Protein AF-A0A7C0YKL8-F1 (afdb_monomer)

pLDDT: mean 97.37, std 3.53, range [59.0, 98.94]

Nearest PDB structures (foldseek):
  2xsj-assembly1_D  TM=9.929E-01  e=3.620E-39  Desulfomicrobium norvegicum
  2v4j-assembly1_D  TM=9.945E-01  e=5.237E-39  Nitratidesulfovibrio vulgaris str. Hildenborough
  3or1-assembly1_D  TM=9.919E-01  e=3.754E-38  Megalodesulfovibrio gigas
  3mm5-assembly1_D  TM=9.736E-01  e=8.538E-34  Archaeoglobus fulgidus
  2xsj-assembly1_E  TM=8.399E-01  e=5.125E-09  Desulfomicrobium norvegicum

Solvent-accessible surface area (backbone atoms only — not comparable to full-atom values): 15819 Å² total; per-residue (Å²): 130,81,91,74,79,95,60,92,76,82,87,67,55,32,91,82,63,57,79,67,53,71,61,66,76,59,57,70,51,72,70,54,58,74,68,58,76,70,89,48,89,32,74,77,52,58,57,52,48,59,74,92,63,90,30,69,52,52,52,46,51,51,49,36,52,50,46,71,61,52,60,76,92,60,38,73,49,59,68,52,23,46,36,30,47,49,34,50,50,28,52,24,64,75,71,73,47,81,62,58,45,89,57,51,94,54,63,43,91,95,37,66,28,18,41,47,30,32,28,40,68,54,31,90,84,26,58,48,30,32,42,38,25,30,40,28,33,51,54,54,61,52,69,67,79,56,69,34,54,53,51,36,54,47,42,52,32,39,30,48,30,52,64,45,71,39,96,53,40,95,65,47,26,38,28,46,48,23,28,48,80,85,37,44,52,60,52,50,47,45,32,43,78,72,63,75,39,56,66,20,37,41,66,27,11,36,33,48,49,30,27,23,65,15,61,83,79,36,95,67,34,59,42,62,17,40,58,55,37,49,50,56,45,64,74,41,43,61,44,22,32,39,57,77,45,98,47,65,39,32,44,18,27,13,17,27,85,83,35,81,57,36,14,84,82,74,24,80,45,54,46,66,27,67,86,90,75,80,85,88,78,72,90,85,113

Secondary structure (DSSP, 8-state):
-----SSPPPPP-HHHH--S-HHHHT---HHHHHT---SS--HHHHGGG-SSS--HHHHHHHHHHHHHHS-GGG-SS-TTHHHHHHHHHHHHHHHSS--B-S------TT-S-SEE--BBS-TTT-GGGSB--EEEEPPPGGG---HHHHHHHHHHHHHHS-S-EES--TTS-EEEE---HHHHHHHHHIIIIIT---B---SSSEEEEEE-SGGGT-TT-SS-HHHHHHHHHHHTHHHHHS--SSS-EEEEEESSTT-TT-HHHH-SEEEE---SSPPP--S--

Radius of gyration: 21.19 Å; Cα contacts (8 Å, |Δi|>4): 518; chains: 1; bounding box: 54×46×72 Å

Sequence (285 aa):
MAFEPREPQKELKYDELRIYTDEELSNYTEEELKNFKIKHDIPDVEELEKGPWPSFVADAKREALHRRKLSDDRMMIERDVVEDLLGQLQLSFDDGETHWKHGGIVGVFGYGGGVIGRYSDVPEKYPSIAHFHTLRVNQPASKFYNSDYLRTICDLWEYRGSGLMNMHGSTGDIIFLGTFTEQLEPIFYELTHVLQQDLGGSGSNLRTPSCCVGRARCEWACFDTQDMCYELTHYYQDELHRPAFPYKFKFKFDGCPNCCVASIARADMSFIGTWRDEIRIDQEA

Mean predicted aligned error: 3.09 Å

Foldseek 3Di:
DDDDDPDDADDFALVVQFPDDPCLVVVDDPVCLVVDDFPADQPVLVCQPDDDDPGPSSVLSVLLVSLVRDDPQQAPADSNLSSLVSNQVSVCVVVVDHQKDPWDQAAEPPFRFQKTWIAGNPCVSRVRVRTKMKGWWAAQAQRDDDPSLVNSVLSLLRHFASSDWDPVPLQHTTISIGGDRVSRHVSQCCQVVPRVIHGFADWQFETQEYEHCAPVPDPQQQDRQNNVSSVVCVVRVCRRGYRPHPHYFYEYEYRAPVCPSVQVPPGPDYHHHDDDDDDDDDPVD

Structure (mmCIF, N/CA/C/O backbone):
data_AF-A0A7C0YKL8-F1
#
_entry.id   AF-A0A7C0YKL8-F1
#
loop_
_atom_site.group_PDB
_atom_site.id
_atom_site.type_symbol
_atom_site.label_atom_id
_atom_site.label_alt_id
_atom_site.label_comp_id
_atom_site.label_asym_id
_atom_site.label_entity_id
_atom_site.label_seq_id
_atom_site.pdbx_PDB_ins_code
_atom_site.Cartn_x
_atom_site.Cartn_y
_atom_site.Cartn_z
_atom_site.occupancy
_atom_site.B_iso_or_equiv
_atom_site.auth_seq_id
_atom_site.auth_comp_id
_atom_site.auth_asym_id
_atom_site.auth_atom_id
_atom_site.pdbx_PDB_model_num
ATOM 1 N N . MET A 1 1 ? 4.881 -14.444 -25.377 1.00 59.00 1 MET A N 1
ATOM 2 C CA . MET A 1 1 ? 4.829 -15.532 -24.381 1.00 59.00 1 MET A CA 1
ATOM 3 C C . MET A 1 1 ? 4.307 -14.925 -23.097 1.00 59.00 1 MET A C 1
ATOM 5 O O . MET A 1 1 ? 4.537 -13.736 -22.899 1.00 59.00 1 MET A O 1
ATOM 9 N N . ALA A 1 2 ? 3.538 -15.677 -22.312 1.00 73.69 2 ALA A N 1
ATOM 10 C CA . ALA A 1 2 ? 3.170 -15.232 -20.973 1.00 73.69 2 ALA A CA 1
ATOM 11 C C . ALA A 1 2 ? 4.435 -15.182 -20.100 1.00 73.69 2 ALA A C 1
ATOM 13 O O . ALA A 1 2 ? 5.384 -15.915 -20.372 1.00 73.69 2 ALA A O 1
ATOM 14 N N . PHE A 1 3 ? 4.460 -14.298 -19.104 1.00 82.69 3 PHE A N 1
ATOM 15 C CA . PHE A 1 3 ? 5.526 -14.283 -18.106 1.00 82.69 3 PHE A CA 1
ATOM 16 C C . PHE A 1 3 ? 5.503 -15.602 -17.318 1.00 82.69 3 PHE A C 1
ATOM 18 O O . PHE A 1 3 ? 4.437 -16.014 -16.856 1.00 82.69 3 PHE A O 1
ATOM 25 N N . GLU A 1 4 ? 6.664 -16.238 -17.163 1.00 83.44 4 GLU A N 1
ATOM 26 C CA . GLU A 1 4 ? 6.835 -17.464 -16.383 1.00 83.44 4 GLU A CA 1
ATOM 27 C C . GLU A 1 4 ? 7.869 -17.216 -15.272 1.00 83.44 4 GLU A C 1
ATOM 29 O O . GLU A 1 4 ? 9.007 -16.847 -15.573 1.00 83.44 4 GLU A O 1
ATOM 34 N N . PRO A 1 5 ? 7.502 -17.383 -13.990 1.00 85.12 5 PRO A N 1
ATOM 35 C CA . PRO A 1 5 ? 8.442 -17.239 -12.884 1.00 85.12 5 PRO A CA 1
ATOM 36 C C . PRO A 1 5 ? 9.508 -18.342 -12.921 1.00 85.12 5 PRO A C 1
ATOM 38 O O . PRO A 1 5 ? 9.238 -19.475 -13.323 1.00 85.12 5 PRO A O 1
ATOM 41 N N . ARG A 1 6 ? 10.731 -18.018 -12.483 1.00 85.56 6 ARG A N 1
ATOM 42 C CA . ARG A 1 6 ? 11.880 -18.945 -12.539 1.00 85.56 6 ARG A CA 1
ATOM 43 C C . ARG A 1 6 ? 11.972 -19.902 -11.359 1.00 85.56 6 ARG A C 1
ATOM 45 O O . ARG A 1 6 ? 12.733 -20.866 -11.415 1.00 85.56 6 ARG A O 1
ATOM 52 N N . GLU A 1 7 ? 11.205 -19.649 -10.310 1.00 87.00 7 GLU A N 1
ATOM 53 C CA . GLU A 1 7 ? 11.087 -20.540 -9.164 1.00 87.00 7 GLU A CA 1
ATOM 54 C C . GLU A 1 7 ? 9.697 -21.194 -9.119 1.00 87.00 7 GLU A C 1
ATOM 56 O O . GLU A 1 7 ? 8.712 -20.581 -9.555 1.00 87.00 7 GLU A O 1
ATOM 61 N N . PRO A 1 8 ? 9.588 -22.419 -8.572 1.00 90.50 8 PRO A N 1
ATOM 62 C CA . PRO A 1 8 ? 8.298 -23.044 -8.324 1.00 90.50 8 PRO A CA 1
ATOM 63 C C . PRO A 1 8 ? 7.395 -22.104 -7.527 1.00 90.50 8 PRO A C 1
ATOM 65 O O . PRO A 1 8 ? 7.800 -21.587 -6.490 1.00 90.50 8 PRO A O 1
ATOM 68 N N . GLN A 1 9 ? 6.181 -21.882 -8.019 1.00 90.44 9 GLN A N 1
ATOM 69 C CA . GLN A 1 9 ? 5.193 -21.066 -7.323 1.00 90.44 9 GLN A CA 1
ATOM 70 C C . GLN A 1 9 ? 4.292 -21.964 -6.489 1.00 90.44 9 GLN A C 1
ATOM 72 O O . GLN A 1 9 ? 3.738 -22.944 -6.996 1.00 90.44 9 GLN A O 1
ATOM 77 N N . LYS A 1 10 ? 4.122 -21.616 -5.217 1.00 90.69 10 LYS A N 1
ATOM 78 C CA . LYS A 1 10 ? 3.115 -22.225 -4.360 1.00 90.69 10 LYS A CA 1
ATOM 79 C C . LYS A 1 10 ? 1.725 -21.823 -4.849 1.00 90.69 10 LYS A C 1
ATOM 81 O O . LYS A 1 10 ? 1.406 -20.641 -4.954 1.00 90.69 10 LYS A O 1
ATOM 86 N N . GLU A 1 11 ? 0.884 -22.813 -5.129 1.00 93.19 11 GLU A N 1
ATOM 87 C CA . GLU A 1 11 ? -0.535 -22.567 -5.370 1.00 93.19 11 GLU A CA 1
ATOM 88 C C . GLU A 1 11 ? -1.199 -22.189 -4.040 1.00 93.19 11 GLU A C 1
ATOM 90 O O . GLU A 1 11 ? -1.128 -22.939 -3.064 1.00 93.19 11 GLU A O 1
ATOM 95 N N . LEU A 1 12 ? -1.817 -21.011 -3.996 1.00 95.50 12 LEU A N 1
ATOM 96 C CA . LEU A 1 12 ? -2.547 -20.528 -2.830 1.00 95.50 12 LEU A CA 1
ATOM 97 C C . LEU A 1 12 ? -4.036 -20.723 -3.075 1.00 95.50 12 LEU A C 1
ATOM 99 O O . LEU A 1 12 ? -4.579 -20.173 -4.031 1.00 95.50 12 LEU A O 1
ATOM 103 N N . LYS A 1 13 ? -4.685 -21.485 -2.199 1.00 97.25 13 LYS A N 1
ATOM 104 C CA . LYS A 1 13 ? -6.133 -21.684 -2.208 1.00 97.25 13 LYS A CA 1
ATOM 105 C C . LYS A 1 13 ? -6.713 -20.997 -0.991 1.00 97.25 13 LYS A C 1
ATOM 107 O O . LYS A 1 13 ? -6.435 -21.407 0.133 1.00 97.25 13 LYS A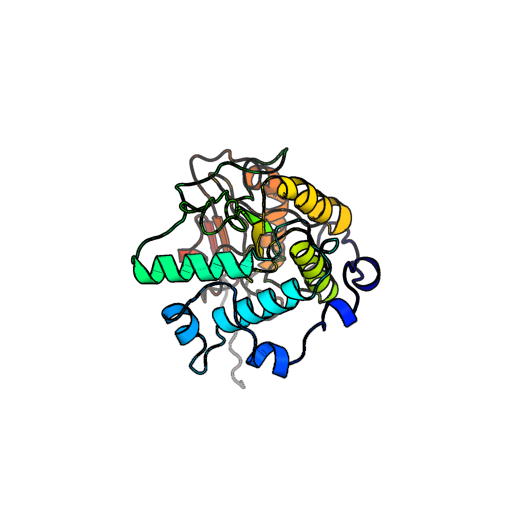 O 1
ATOM 112 N N . TYR A 1 14 ? -7.505 -19.954 -1.219 1.00 97.56 14 TYR A N 1
ATOM 113 C CA . TYR A 1 14 ? -8.041 -19.152 -0.125 1.00 97.56 14 TYR A CA 1
ATOM 114 C C . TYR A 1 14 ? -8.857 -19.992 0.863 1.00 97.56 14 TYR A C 1
ATOM 116 O O . TYR A 1 14 ? -8.677 -19.849 2.063 1.00 97.56 14 TYR A O 1
ATOM 124 N N . ASP A 1 15 ? -9.654 -20.947 0.386 1.00 96.81 15 ASP A N 1
ATOM 125 C CA . ASP A 1 15 ? -10.473 -21.807 1.253 1.00 96.81 15 ASP A CA 1
ATOM 126 C C . ASP A 1 15 ? -9.659 -22.636 2.263 1.00 96.81 15 ASP A C 1
ATOM 128 O O . ASP A 1 15 ? -10.177 -23.005 3.314 1.00 96.81 15 ASP A O 1
ATOM 132 N N . GLU A 1 16 ? -8.386 -22.914 1.965 1.00 96.56 16 GLU A N 1
ATOM 133 C CA . GLU A 1 16 ? -7.472 -23.650 2.847 1.00 96.56 16 GLU A CA 1
ATOM 134 C C . GLU A 1 16 ? -6.690 -22.720 3.793 1.00 96.56 16 GLU A C 1
ATOM 136 O O . GLU A 1 16 ? -6.152 -23.179 4.800 1.00 96.56 16 GLU A O 1
ATOM 141 N N . LEU A 1 17 ? -6.608 -21.427 3.462 1.00 96.81 17 LEU A N 1
ATOM 142 C CA . LEU A 1 17 ? -5.785 -20.422 4.150 1.00 96.81 17 LEU A CA 1
ATOM 143 C C . LEU A 1 17 ? -6.605 -19.371 4.910 1.00 96.81 17 LEU A C 1
ATOM 145 O O . LEU A 1 17 ? -6.038 -18.610 5.692 1.00 96.81 17 LEU A O 1
ATOM 149 N N . ARG A 1 18 ? -7.915 -19.303 4.661 1.00 97.69 18 ARG A N 1
ATOM 150 C CA . ARG A 1 18 ? -8.821 -18.305 5.230 1.00 97.69 18 ARG A CA 1
ATOM 151 C C . ARG A 1 18 ? -8.812 -18.335 6.756 1.00 97.69 18 ARG A C 1
ATOM 153 O O . ARG A 1 18 ? -8.830 -19.397 7.377 1.00 97.69 18 ARG A O 1
ATOM 160 N N . ILE A 1 19 ? -8.839 -17.149 7.351 1.00 97.94 19 ILE A N 1
ATOM 161 C CA . ILE A 1 19 ? -8.900 -16.941 8.804 1.00 97.94 19 ILE A CA 1
ATOM 162 C C . ILE A 1 19 ? -10.348 -16.689 9.239 1.00 97.94 19 ILE A C 1
ATOM 164 O O . ILE A 1 19 ? -10.770 -17.148 10.308 1.00 97.94 19 ILE A O 1
ATOM 168 N N . TYR A 1 20 ? -11.109 -15.996 8.391 1.00 98.25 20 TYR A N 1
ATOM 169 C CA . TYR A 1 20 ? -12.475 -15.558 8.662 1.00 98.25 20 TYR A CA 1
ATOM 170 C C . TYR A 1 20 ? -13.491 -16.387 7.883 1.00 98.25 20 TYR A C 1
ATOM 172 O O . TYR A 1 20 ? -13.245 -16.803 6.751 1.00 98.25 20 TYR A O 1
ATOM 180 N N . THR A 1 21 ? -14.650 -16.616 8.489 1.00 97.81 21 THR A N 1
ATOM 181 C CA . THR A 1 21 ? -15.855 -17.178 7.858 1.00 97.81 21 THR A CA 1
ATOM 182 C C . THR A 1 21 ? -16.564 -16.138 6.984 1.00 97.81 21 THR A C 1
ATOM 184 O O . THR A 1 21 ? -16.290 -14.943 7.084 1.00 97.81 21 THR A O 1
ATOM 187 N N . ASP A 1 22 ? -17.471 -16.568 6.102 1.00 96.75 22 ASP A N 1
ATOM 188 C CA . ASP A 1 22 ? -18.193 -15.638 5.222 1.00 96.75 22 ASP A CA 1
ATOM 189 C C . ASP A 1 22 ? -19.110 -14.719 6.044 1.00 96.75 22 ASP A C 1
ATOM 191 O O . ASP A 1 22 ? -19.260 -13.537 5.728 1.00 96.75 22 ASP A O 1
ATOM 195 N N . GLU A 1 23 ? -19.669 -15.250 7.136 1.00 97.44 23 GLU A N 1
ATOM 196 C CA . GLU A 1 23 ? -20.447 -14.498 8.115 1.00 97.44 23 GLU A CA 1
ATOM 197 C C . GLU A 1 23 ? -19.602 -13.446 8.841 1.00 97.44 23 GLU A C 1
ATOM 199 O O . GLU A 1 23 ? -20.077 -12.333 9.058 1.00 97.44 23 GLU A O 1
ATOM 204 N N . GLU A 1 24 ? -18.353 -13.766 9.197 1.00 97.88 24 GLU A N 1
ATOM 205 C CA . GLU A 1 24 ? -17.433 -12.801 9.808 1.00 97.88 24 GLU A CA 1
ATOM 206 C C . GLU A 1 24 ? -17.049 -11.697 8.822 1.00 97.88 24 GLU A C 1
ATOM 208 O O . GLU A 1 24 ? -17.075 -10.533 9.203 1.00 97.88 24 GLU A O 1
ATOM 213 N N . LEU A 1 25 ? -16.771 -12.028 7.558 1.00 95.69 25 LEU A N 1
ATOM 214 C CA . LEU A 1 25 ? -16.451 -11.040 6.517 1.00 95.69 25 LEU A CA 1
ATOM 215 C C . LEU A 1 25 ? -17.644 -10.135 6.167 1.00 95.69 25 LEU A C 1
ATOM 217 O O . LEU A 1 25 ? -17.462 -8.973 5.812 1.00 95.69 25 LEU A O 1
ATOM 221 N N . SER A 1 26 ? -18.868 -10.652 6.291 1.00 95.56 26 SER A N 1
ATOM 222 C CA . SER A 1 26 ? -20.121 -9.942 5.993 1.00 95.56 26 SER A CA 1
ATOM 223 C C . SER A 1 26 ? -20.906 -9.607 7.270 1.00 95.56 26 SER A C 1
ATOM 225 O O . SER A 1 26 ? -22.123 -9.784 7.333 1.00 95.56 26 SER A O 1
ATOM 227 N N . ASN A 1 27 ? -20.207 -9.146 8.311 1.00 97.56 27 ASN A N 1
ATOM 228 C CA . ASN A 1 27 ? -20.732 -9.033 9.680 1.00 97.56 27 ASN A CA 1
ATOM 229 C C . ASN A 1 27 ? -21.524 -7.746 10.006 1.00 97.56 27 ASN A C 1
ATOM 231 O O . ASN A 1 27 ? -21.883 -7.524 11.168 1.00 97.56 27 ASN A O 1
ATOM 235 N N . TYR A 1 28 ? -21.816 -6.901 9.016 1.00 97.38 28 TYR A N 1
ATOM 236 C CA . TYR A 1 28 ? -22.669 -5.720 9.171 1.00 97.38 28 TYR A CA 1
ATOM 237 C C . TYR A 1 28 ? -23.589 -5.524 7.964 1.00 97.38 28 TYR A C 1
ATOM 239 O O . TYR A 1 28 ? -23.334 -5.990 6.855 1.00 97.38 28 TYR A O 1
ATOM 247 N N . THR A 1 29 ? -24.675 -4.795 8.191 1.00 97.31 29 THR A N 1
ATOM 248 C CA . THR A 1 29 ? -25.627 -4.373 7.160 1.00 97.31 29 THR A CA 1
ATOM 249 C C . THR A 1 29 ? -25.367 -2.935 6.706 1.00 97.31 29 THR A C 1
ATOM 251 O O . THR A 1 29 ? -24.801 -2.126 7.440 1.00 97.31 29 THR A O 1
ATOM 254 N N . GLU A 1 30 ? -25.855 -2.570 5.518 1.00 95.88 30 GLU A N 1
ATOM 255 C CA . GLU A 1 30 ? -25.787 -1.186 5.018 1.00 95.88 30 GLU A CA 1
ATOM 256 C C . GLU A 1 30 ? -26.501 -0.180 5.938 1.00 95.88 30 GLU A C 1
ATOM 258 O O . GLU A 1 30 ? -26.069 0.963 6.072 1.00 95.88 30 GLU A O 1
ATOM 263 N N . GLU A 1 31 ? -27.579 -0.595 6.615 1.00 97.12 31 GLU A N 1
ATOM 264 C CA . GLU A 1 31 ? -28.282 0.268 7.572 1.00 97.12 31 GLU A CA 1
ATOM 265 C C . GLU A 1 31 ? -27.454 0.484 8.846 1.00 97.12 31 GLU A C 1
ATOM 267 O O . GLU A 1 31 ? -27.439 1.585 9.397 1.00 97.12 31 GLU A O 1
ATOM 272 N N . GLU A 1 32 ? -26.721 -0.533 9.307 1.00 97.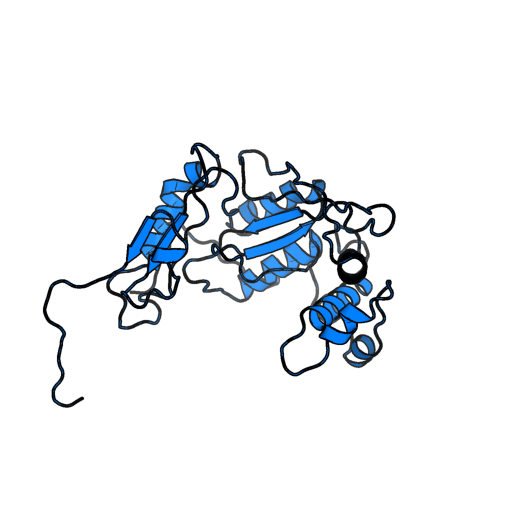62 32 GLU A N 1
ATOM 273 C CA . GLU A 1 32 ? -25.766 -0.364 10.404 1.00 97.62 32 GLU A CA 1
ATOM 274 C C . GLU A 1 32 ? -24.613 0.552 10.001 1.00 97.62 32 GLU A C 1
ATOM 276 O O . GLU A 1 32 ? -24.264 1.431 10.784 1.00 97.62 32 GLU A O 1
ATOM 281 N N . LEU A 1 33 ? -24.079 0.408 8.782 1.00 96.62 33 LEU A N 1
ATOM 282 C CA . LEU A 1 33 ? -23.024 1.276 8.254 1.00 96.62 33 LEU A CA 1
ATOM 283 C C . LEU A 1 33 ? -23.476 2.734 8.162 1.00 96.62 33 LEU A C 1
ATOM 285 O O . LEU A 1 33 ? -22.785 3.630 8.636 1.00 96.62 33 LEU A O 1
ATOM 289 N N . LYS A 1 34 ? -24.672 2.979 7.625 1.00 94.75 34 LYS A N 1
ATOM 290 C CA . LYS A 1 34 ? -25.240 4.325 7.503 1.00 94.75 34 LYS A CA 1
ATOM 291 C C . LYS A 1 34 ? -25.455 5.013 8.854 1.00 94.75 34 LYS A C 1
ATOM 293 O O . LYS A 1 34 ? -25.344 6.232 8.947 1.00 94.75 34 LYS A O 1
ATOM 298 N N . ASN A 1 35 ? -25.791 4.243 9.887 1.00 96.06 35 ASN A N 1
ATOM 299 C CA . ASN A 1 35 ? -26.009 4.756 11.240 1.00 96.06 35 ASN A CA 1
ATOM 300 C C . ASN A 1 35 ? -24.758 4.657 12.127 1.00 96.06 35 ASN A C 1
ATOM 302 O O . ASN A 1 35 ? -24.814 5.017 13.309 1.00 96.06 35 ASN A O 1
ATOM 306 N N . PHE A 1 36 ? -23.643 4.159 11.589 1.00 97.06 36 PHE A N 1
ATOM 307 C CA . PHE A 1 36 ? -22.424 3.943 12.345 1.00 97.06 36 PHE A CA 1
ATOM 308 C C . PHE A 1 36 ? -21.812 5.272 12.764 1.00 97.06 36 PHE A C 1
ATOM 310 O O . PHE A 1 36 ? -21.514 6.141 11.946 1.00 97.06 36 PHE A O 1
ATOM 317 N N . LYS A 1 37 ? -21.589 5.404 14.070 1.00 95.19 37 LYS A N 1
ATOM 318 C CA . LYS A 1 37 ? -20.829 6.507 14.644 1.00 95.19 37 LYS A CA 1
ATOM 319 C C . LYS A 1 37 ? -19.502 5.980 15.146 1.00 95.19 37 LYS A C 1
ATOM 321 O O . LYS A 1 37 ? -19.451 5.027 15.939 1.00 95.19 37 LYS A O 1
ATOM 326 N N . ILE A 1 38 ? -18.448 6.622 14.667 1.00 95.94 38 ILE A N 1
ATOM 327 C CA . ILE A 1 38 ? -17.097 6.364 15.128 1.00 95.94 38 ILE A CA 1
ATOM 328 C C . ILE A 1 38 ? -16.908 6.937 16.539 1.00 95.94 38 ILE A C 1
ATOM 330 O O . ILE A 1 38 ? -17.692 7.763 17.004 1.00 95.94 38 ILE A O 1
ATOM 334 N N . LYS A 1 39 ? -15.900 6.440 17.244 1.00 97.31 39 LYS A N 1
ATOM 335 C CA . LYS A 1 39 ? -15.588 6.735 18.645 1.00 97.31 39 LYS A CA 1
ATOM 336 C C . LYS A 1 39 ? -15.263 8.205 18.893 1.00 97.31 39 LYS A C 1
ATOM 338 O O . LYS A 1 39 ? -15.602 8.724 19.954 1.00 97.31 39 LYS A O 1
ATOM 343 N N . HIS A 1 40 ? -14.605 8.856 17.938 1.00 98.19 40 HIS A N 1
ATOM 344 C CA . HIS A 1 40 ? -14.152 10.242 18.048 1.00 98.19 40 HIS A CA 1
ATOM 345 C C . HIS A 1 40 ? -15.047 11.175 17.237 1.00 98.19 40 HIS A C 1
ATOM 347 O O . HIS A 1 40 ? -15.535 10.798 16.175 1.00 98.19 40 HIS A O 1
ATOM 353 N N . ASP A 1 41 ? -15.233 12.399 17.724 1.00 97.69 41 ASP A N 1
ATOM 354 C CA . ASP A 1 41 ? -15.848 13.460 16.927 1.00 97.69 41 ASP A CA 1
ATOM 355 C C . ASP A 1 41 ? -14.844 13.920 15.862 1.00 97.69 41 ASP A C 1
ATOM 357 O O . ASP A 1 41 ? -13.710 14.273 16.194 1.00 97.69 41 ASP A O 1
ATOM 361 N N . ILE A 1 42 ? -15.235 13.836 14.590 1.00 98.19 42 ILE A N 1
ATOM 362 C CA . ILE A 1 42 ? -14.353 14.051 13.435 1.00 98.19 42 ILE A CA 1
ATOM 363 C C . ILE A 1 42 ? -15.009 14.951 12.370 1.00 98.19 42 ILE A C 1
ATOM 365 O O . ILE A 1 42 ? -15.094 14.552 11.209 1.00 98.19 42 ILE A O 1
ATOM 369 N N . PRO A 1 43 ? -15.527 16.138 12.739 1.00 98.00 43 PRO A N 1
ATOM 370 C CA . PRO A 1 43 ? -16.430 16.914 11.890 1.00 98.00 43 PRO A CA 1
ATOM 371 C C . PRO A 1 43 ? -15.827 17.293 10.532 1.00 98.00 43 PRO A C 1
ATOM 373 O O . PRO A 1 43 ? -16.506 17.161 9.518 1.00 98.00 43 PRO A O 1
ATOM 376 N N . ASP A 1 44 ? -14.560 17.709 10.473 1.00 98.19 44 ASP A N 1
ATOM 377 C CA . ASP A 1 44 ? -13.935 18.114 9.206 1.00 98.19 44 ASP A CA 1
ATOM 378 C C . ASP A 1 44 ? -13.538 16.910 8.350 1.00 98.19 44 ASP A C 1
ATOM 380 O O . ASP A 1 44 ? -13.639 16.945 7.123 1.00 98.19 44 ASP A O 1
ATOM 384 N N . VAL A 1 45 ? -13.106 15.820 8.988 1.00 98.12 45 VAL A N 1
ATOM 385 C CA . VAL A 1 45 ? -12.785 14.572 8.286 1.00 98.12 45 VAL A CA 1
ATOM 386 C C . VAL A 1 45 ? -14.061 13.926 7.733 1.00 98.12 45 VAL A C 1
ATOM 388 O O . VAL A 1 45 ? -14.053 13.435 6.608 1.00 98.12 45 VAL A O 1
ATOM 391 N N . GLU A 1 46 ? -15.175 13.965 8.465 1.00 97.31 46 GLU A N 1
ATOM 392 C CA . GLU A 1 46 ? -16.478 13.435 8.036 1.00 97.31 46 GLU A CA 1
ATOM 393 C C . GLU A 1 46 ? -17.033 14.170 6.803 1.00 97.31 46 GLU A C 1
ATOM 395 O O . GLU A 1 46 ? -17.644 13.550 5.929 1.00 97.31 46 GLU A O 1
ATOM 400 N N . GLU A 1 47 ? -16.745 15.465 6.640 1.00 98.12 47 GLU A N 1
ATOM 401 C CA . GLU A 1 47 ? -17.109 16.206 5.425 1.00 98.12 47 GLU A CA 1
ATOM 402 C C . GLU A 1 47 ? -16.495 15.600 4.147 1.00 98.12 47 GLU A C 1
ATOM 404 O O . GLU A 1 47 ? -17.082 15.724 3.067 1.00 98.12 47 GLU A O 1
ATOM 409 N N . LEU A 1 48 ? -15.362 14.889 4.249 1.00 98.19 48 LEU A N 1
ATOM 410 C CA . LEU A 1 48 ? -14.690 14.231 3.118 1.00 98.19 48 L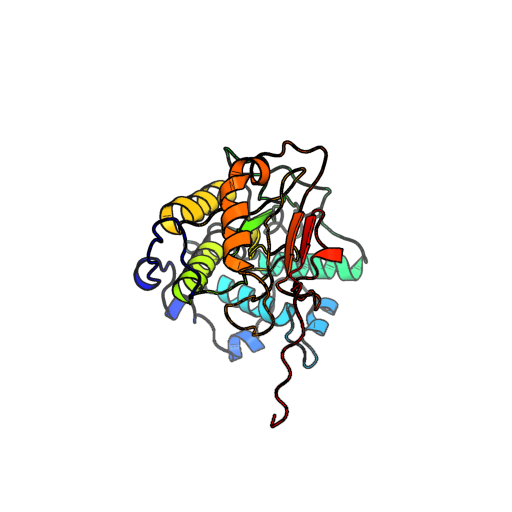EU A CA 1
ATOM 411 C C . LEU A 1 48 ? -15.412 12.972 2.619 1.00 98.19 48 LEU A C 1
ATOM 413 O O . LEU A 1 48 ? -14.980 12.366 1.637 1.00 98.19 48 LEU A O 1
ATOM 417 N N . GLU A 1 49 ? -16.499 12.547 3.263 1.00 97.44 49 GLU A N 1
ATOM 418 C CA . GLU A 1 49 ? -17.398 11.519 2.722 1.00 97.44 49 GLU A CA 1
ATOM 419 C C . GLU A 1 49 ? -18.287 12.048 1.597 1.00 97.44 49 GLU A C 1
ATOM 421 O O . GLU A 1 49 ? -18.836 11.276 0.810 1.00 97.44 49 GLU A O 1
ATOM 426 N N . LYS A 1 50 ? -18.435 13.371 1.505 1.00 97.25 50 LYS A N 1
ATOM 427 C CA . LYS A 1 50 ? -19.270 14.005 0.493 1.00 97.25 50 LYS A CA 1
ATOM 428 C C . LYS A 1 50 ? -18.580 14.018 -0.867 1.00 97.25 50 LYS A C 1
ATOM 430 O O . LYS A 1 50 ? -17.360 14.064 -1.002 1.00 97.25 50 LYS A O 1
ATOM 435 N N . GLY A 1 51 ? -19.409 14.105 -1.901 1.00 97.19 51 GLY A N 1
ATOM 436 C CA . GLY A 1 51 ? -18.962 14.205 -3.284 1.00 97.19 51 GLY A CA 1
ATOM 437 C C . GLY A 1 51 ? -18.887 12.851 -3.994 1.00 97.19 51 GLY A C 1
ATOM 438 O O . GLY A 1 51 ? -19.209 11.815 -3.420 1.00 97.19 51 GLY A O 1
ATOM 439 N N . PRO A 1 52 ? -18.541 12.860 -5.291 1.00 97.69 52 PRO A N 1
ATOM 440 C CA . PRO A 1 52 ? -18.631 11.668 -6.132 1.00 97.69 52 PRO A CA 1
ATOM 441 C C . PRO A 1 52 ? -17.377 10.782 -6.099 1.00 97.69 52 PRO A C 1
ATOM 443 O O . PRO A 1 52 ? -17.414 9.669 -6.619 1.00 97.69 52 PRO A O 1
ATOM 446 N N . T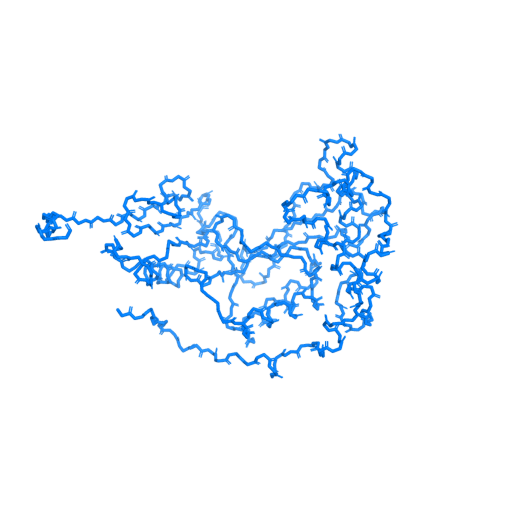RP A 1 53 ? -16.251 11.274 -5.570 1.00 98.31 53 TRP A N 1
ATOM 447 C CA . TRP A 1 53 ? -15.007 10.504 -5.520 1.00 98.31 53 TRP A CA 1
ATOM 448 C C . TRP A 1 53 ? -15.057 9.487 -4.369 1.00 98.31 53 TRP A C 1
ATOM 450 O O . TRP A 1 53 ? -15.514 9.859 -3.289 1.00 98.31 53 TRP A O 1
ATOM 460 N N . PRO A 1 54 ? -14.580 8.236 -4.548 1.00 98.19 54 PRO A N 1
ATOM 461 C CA . PRO A 1 54 ? -14.539 7.253 -3.469 1.00 98.19 54 PRO A CA 1
ATOM 462 C C . PRO A 1 54 ? -13.794 7.799 -2.249 1.00 98.19 54 PRO A C 1
ATOM 464 O O . PRO A 1 54 ? -12.596 8.091 -2.313 1.00 98.19 54 PRO A O 1
ATOM 467 N N . SER A 1 55 ? -14.518 7.971 -1.147 1.00 98.44 55 SER A N 1
ATOM 468 C CA . SER A 1 55 ? -13.970 8.563 0.067 1.00 98.44 55 SER A CA 1
ATOM 469 C C . SER A 1 55 ? -13.194 7.531 0.875 1.00 98.44 55 SER A C 1
ATOM 471 O O . SER A 1 55 ? -13.730 6.484 1.241 1.00 98.44 55 SER A O 1
ATOM 473 N N . PHE A 1 56 ? -11.946 7.858 1.215 1.00 98.56 56 PHE A N 1
ATOM 474 C CA 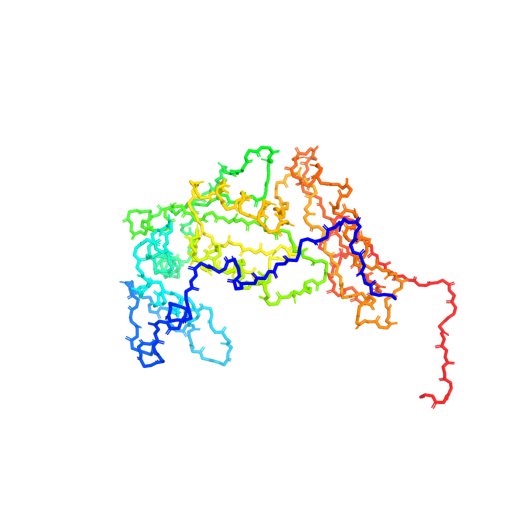. PHE A 1 56 ? -11.153 7.043 2.135 1.00 98.56 56 PHE A CA 1
ATOM 475 C C . PHE A 1 56 ? -11.733 7.055 3.559 1.00 98.56 56 PHE A C 1
ATOM 477 O O . PHE A 1 56 ? -11.513 6.112 4.309 1.00 98.56 56 PHE A O 1
ATOM 484 N N . VAL A 1 57 ? -12.481 8.102 3.930 1.00 98.44 57 VAL A N 1
ATOM 485 C CA . VAL A 1 57 ? -13.128 8.212 5.245 1.00 98.44 57 VAL A CA 1
ATOM 486 C C . VAL A 1 57 ? -14.304 7.249 5.333 1.00 98.44 57 VAL A C 1
ATOM 488 O O . VAL A 1 57 ? -14.414 6.520 6.316 1.00 98.44 57 VAL A O 1
ATOM 491 N N . ALA A 1 58 ? -15.129 7.177 4.283 1.00 98.06 58 ALA A N 1
ATOM 492 C CA . ALA A 1 58 ? -16.232 6.219 4.214 1.00 98.06 58 ALA A CA 1
ATOM 493 C C . ALA A 1 58 ? -15.724 4.766 4.266 1.00 98.06 58 ALA A C 1
ATOM 495 O O . ALA A 1 58 ? -16.297 3.930 4.964 1.00 98.06 58 ALA A O 1
ATOM 496 N N . ASP A 1 59 ? -14.622 4.470 3.568 1.00 98.50 59 ASP A N 1
ATOM 497 C CA . ASP A 1 59 ? -14.001 3.142 3.591 1.00 98.50 59 ASP A CA 1
ATOM 498 C C . ASP A 1 59 ? -13.390 2.808 4.964 1.00 98.50 59 ASP A C 1
ATOM 500 O O . ASP A 1 59 ? -13.624 1.732 5.505 1.00 98.50 59 ASP A O 1
ATOM 504 N N . ALA A 1 60 ? -12.710 3.764 5.606 1.00 98.56 60 ALA A N 1
ATOM 505 C CA . ALA A 1 60 ? -12.194 3.592 6.964 1.00 98.56 60 ALA A CA 1
ATOM 506 C C . ALA A 1 60 ? -13.314 3.405 8.006 1.00 98.56 60 ALA A C 1
ATOM 508 O O . ALA A 1 60 ? -13.175 2.607 8.928 1.00 98.56 60 ALA A O 1
ATOM 509 N N . LYS A 1 61 ? -14.454 4.094 7.869 1.00 98.44 61 LYS A N 1
ATOM 510 C CA . LYS A 1 61 ? -15.619 3.883 8.746 1.00 98.44 61 LYS A CA 1
ATOM 511 C C . LYS A 1 61 ? -16.246 2.505 8.560 1.00 98.44 61 LYS A C 1
ATOM 513 O O . LYS A 1 61 ? -16.662 1.897 9.546 1.00 98.44 61 LYS A O 1
ATOM 518 N N . ARG A 1 62 ? -16.291 2.004 7.323 1.00 98.31 62 ARG A N 1
ATOM 519 C CA . ARG A 1 62 ? -16.706 0.628 7.030 1.00 98.31 62 ARG A CA 1
ATOM 520 C C . ARG A 1 62 ? -15.799 -0.375 7.734 1.00 98.31 62 ARG A C 1
ATOM 522 O O . ARG A 1 62 ? -16.305 -1.262 8.415 1.00 98.31 62 ARG A O 1
ATOM 529 N N . GLU A 1 63 ? -14.490 -0.188 7.620 1.00 98.56 63 GLU A N 1
ATOM 530 C CA . GLU A 1 63 ? -13.497 -1.032 8.284 1.00 98.56 63 GLU A CA 1
ATOM 531 C C . GLU A 1 63 ? -13.632 -0.977 9.815 1.00 98.56 63 GLU A C 1
ATOM 533 O O . GLU A 1 63 ? -13.714 -1.999 10.489 1.00 98.56 63 GLU A O 1
ATOM 538 N N . ALA A 1 64 ? -13.790 0.218 10.386 1.00 98.50 64 ALA A N 1
ATOM 539 C CA . ALA A 1 64 ? -14.039 0.375 11.817 1.00 98.50 64 ALA A CA 1
ATOM 540 C C . ALA A 1 64 ? -15.307 -0.368 12.288 1.00 98.50 64 ALA A C 1
ATOM 542 O O . ALA A 1 64 ? -15.289 -1.017 13.336 1.00 98.50 64 ALA A O 1
ATOM 543 N N . LEU A 1 65 ? -16.406 -0.313 11.524 1.00 98.56 65 LEU A N 1
ATOM 544 C CA . LEU A 1 65 ? -17.623 -1.065 11.841 1.00 98.56 65 LEU A CA 1
ATOM 545 C C . LEU A 1 65 ? -17.396 -2.579 11.750 1.00 98.56 65 LEU A C 1
ATOM 547 O O . LEU A 1 65 ? -17.808 -3.302 12.661 1.00 98.56 65 LEU A O 1
ATOM 551 N N . HIS A 1 66 ? -16.736 -3.043 10.687 1.00 98.38 66 HIS A N 1
ATOM 552 C CA . HIS A 1 66 ? -16.368 -4.445 10.506 1.00 98.38 66 HIS A CA 1
ATOM 553 C C . HIS A 1 66 ? -15.600 -4.970 11.722 1.00 98.38 66 HIS A C 1
ATOM 555 O O . HIS A 1 66 ? -16.027 -5.928 12.376 1.00 98.38 66 HIS A O 1
ATOM 561 N N . ARG A 1 67 ? -14.536 -4.261 12.108 1.00 97.88 67 ARG A N 1
ATOM 562 C CA . ARG A 1 67 ? -13.707 -4.590 13.271 1.00 97.88 67 ARG A CA 1
ATOM 563 C C . ARG A 1 67 ? -14.479 -4.552 14.567 1.00 97.88 67 ARG A C 1
ATOM 565 O O . ARG A 1 67 ? -14.271 -5.416 15.410 1.00 97.88 67 ARG A O 1
ATOM 572 N N . ARG A 1 68 ? -15.420 -3.618 14.747 1.00 97.19 68 ARG A N 1
ATOM 573 C CA . ARG A 1 68 ? -16.275 -3.548 15.948 1.00 97.19 68 ARG A CA 1
ATOM 574 C C . ARG A 1 68 ? -17.176 -4.780 16.116 1.00 97.19 68 ARG A C 1
ATOM 576 O O . ARG A 1 68 ? -17.612 -5.069 17.229 1.00 97.19 68 ARG A O 1
ATOM 583 N N . LYS A 1 69 ? -17.448 -5.511 15.035 1.00 97.44 69 LYS A N 1
ATOM 584 C CA . LYS A 1 69 ? -18.335 -6.683 15.013 1.00 97.44 69 LYS A CA 1
ATOM 585 C C . LYS A 1 69 ? -17.604 -8.024 15.122 1.00 97.44 69 LYS A C 1
ATOM 587 O O . LYS A 1 69 ? -18.240 -9.013 15.474 1.00 97.44 69 LYS A O 1
ATOM 592 N N . LEU A 1 70 ? -16.296 -8.066 14.870 1.00 97.62 70 LEU A N 1
ATOM 593 C CA . LEU A 1 70 ? -15.470 -9.265 15.067 1.00 97.62 70 LEU A CA 1
ATOM 594 C C . LEU A 1 70 ? -15.321 -9.616 16.560 1.00 97.62 70 LEU A C 1
ATOM 596 O O . LEU A 1 70 ? -15.476 -8.755 17.422 1.00 97.62 70 LEU A O 1
ATOM 600 N N . SER A 1 71 ? -15.016 -10.862 16.917 1.00 96.38 71 SER A N 1
ATOM 601 C CA . SER A 1 71 ? -14.663 -11.209 18.305 1.00 96.38 71 SER A CA 1
ATOM 602 C C . SER A 1 71 ? -13.208 -10.833 18.627 1.00 96.38 71 SER A C 1
ATOM 604 O O . SER A 1 71 ? -12.398 -10.635 17.726 1.00 96.38 71 SER A O 1
ATOM 606 N N . ASP A 1 72 ? -12.871 -10.676 19.912 1.00 93.75 72 ASP A N 1
ATOM 607 C CA . ASP A 1 72 ? -11.537 -10.200 20.330 1.00 93.75 72 ASP A CA 1
ATOM 608 C C . ASP A 1 72 ? -10.398 -11.143 19.904 1.00 93.75 72 ASP A C 1
ATOM 610 O O . ASP A 1 72 ? -9.294 -10.695 19.623 1.00 93.75 72 ASP A O 1
ATOM 614 N N . ASP A 1 73 ? -10.662 -12.445 19.798 1.00 96.00 73 ASP A N 1
ATOM 615 C CA . ASP A 1 73 ? -9.701 -13.462 19.354 1.00 96.00 73 ASP A CA 1
ATOM 616 C C . ASP A 1 73 ? -9.449 -13.458 17.835 1.00 96.00 73 ASP A C 1
ATOM 618 O O . ASP A 1 73 ? -8.622 -14.224 17.336 1.00 96.00 73 ASP A O 1
ATOM 622 N N . ARG A 1 74 ? -10.143 -12.586 17.094 1.00 97.00 74 ARG A N 1
ATOM 623 C CA . ARG A 1 74 ? -10.025 -12.425 15.640 1.00 97.00 74 ARG A CA 1
ATOM 624 C C . ARG A 1 74 ? -9.156 -11.246 15.221 1.00 97.00 74 ARG A C 1
ATOM 626 O O . ARG A 1 74 ? -9.093 -10.942 14.034 1.00 97.00 74 ARG A O 1
ATOM 633 N N . MET A 1 75 ? -8.484 -10.600 16.168 1.00 97.06 75 MET A N 1
ATOM 634 C CA . MET A 1 75 ? -7.537 -9.515 15.928 1.00 97.06 75 MET A CA 1
ATOM 635 C C . MET A 1 75 ? -6.372 -9.633 16.917 1.00 97.06 75 MET A C 1
ATOM 637 O O . MET A 1 75 ? -6.558 -9.972 18.081 1.00 97.06 75 MET A O 1
ATOM 641 N N . MET A 1 76 ? -5.160 -9.334 16.461 1.00 98.00 76 MET A N 1
ATOM 642 C CA . MET A 1 76 ? -3.940 -9.347 17.278 1.00 98.00 76 MET A CA 1
ATOM 643 C C . MET A 1 76 ? -3.491 -7.949 17.712 1.00 98.00 76 MET A C 1
ATOM 645 O O . MET A 1 76 ? -2.506 -7.821 18.440 1.00 98.00 76 MET A O 1
ATOM 649 N N . ILE A 1 77 ? -4.179 -6.908 17.240 1.00 97.69 77 ILE A N 1
ATOM 650 C CA . ILE A 1 77 ? -3.985 -5.520 17.660 1.00 97.69 77 ILE A CA 1
ATOM 651 C C . ILE A 1 77 ? -5.318 -4.929 18.115 1.00 97.69 77 ILE A C 1
ATOM 653 O O . ILE A 1 77 ? -6.379 -5.495 17.851 1.00 97.69 77 ILE A O 1
ATOM 657 N N . GLU A 1 78 ? -5.255 -3.773 18.769 1.00 96.44 78 GLU A N 1
ATOM 658 C CA . GLU A 1 78 ? -6.432 -3.085 19.294 1.00 96.44 78 GLU A CA 1
ATOM 659 C C . GLU A 1 78 ? -7.516 -2.860 18.226 1.00 96.44 78 GLU A C 1
ATOM 661 O O . GLU A 1 78 ? -7.257 -2.468 17.082 1.00 96.44 78 GLU A O 1
ATOM 666 N N . ARG A 1 79 ? -8.763 -3.103 18.626 1.00 96.94 79 ARG A N 1
ATOM 667 C CA . ARG A 1 79 ? -9.951 -3.023 17.765 1.00 96.94 79 ARG A CA 1
ATOM 668 C C . ARG A 1 79 ? -10.170 -1.619 17.206 1.00 96.94 79 ARG A C 1
ATOM 670 O O . ARG A 1 79 ? -10.451 -1.463 16.020 1.00 96.94 79 ARG A O 1
ATOM 677 N N . ASP A 1 80 ? -9.964 -0.609 18.047 1.00 98.00 80 ASP A N 1
ATOM 678 C CA . ASP A 1 80 ? -10.233 0.800 17.749 1.00 98.00 80 ASP A CA 1
ATOM 679 C C . ASP A 1 80 ? -9.137 1.460 16.888 1.00 98.00 80 ASP A C 1
ATOM 681 O O . ASP A 1 80 ? -9.146 2.675 16.714 1.00 98.00 80 ASP A O 1
ATOM 685 N N . VAL A 1 81 ? -8.182 0.700 16.340 1.00 98.44 81 VAL A N 1
ATOM 686 C CA . VAL A 1 81 ? -7.040 1.211 15.556 1.00 98.44 81 VAL A CA 1
ATOM 687 C C . VAL A 1 81 ? -7.447 2.174 14.432 1.00 98.44 81 VAL A C 1
ATOM 689 O O . VAL A 1 81 ? -6.824 3.221 14.261 1.00 98.44 81 VAL A O 1
ATOM 692 N N . VAL A 1 82 ? -8.514 1.867 13.690 1.00 98.62 82 VAL A N 1
ATOM 693 C CA . VAL A 1 82 ? -9.011 2.732 12.605 1.00 98.62 82 VAL A CA 1
ATOM 694 C C . VAL A 1 82 ? -9.743 3.954 13.156 1.00 98.62 82 VAL A C 1
ATOM 696 O O . VAL A 1 82 ? -9.630 5.053 12.614 1.00 98.62 82 VAL A O 1
ATOM 699 N N . GLU A 1 83 ? -10.452 3.787 14.269 1.00 98.62 83 GLU A N 1
ATOM 700 C CA . GLU A 1 83 ? -11.174 4.873 14.923 1.00 98.62 83 GLU A CA 1
ATOM 701 C C . GLU A 1 83 ? -10.210 5.909 15.495 1.00 98.62 83 GLU A C 1
ATOM 703 O O . GLU A 1 83 ? -10.335 7.099 15.210 1.00 98.62 83 GLU A O 1
ATOM 708 N N . ASP A 1 84 ? -9.199 5.451 16.231 1.00 98.81 84 ASP A N 1
ATOM 709 C CA . ASP A 1 84 ? -8.121 6.273 16.771 1.00 98.81 84 ASP A CA 1
ATOM 710 C C . ASP A 1 84 ? -7.298 6.939 15.646 1.00 98.81 84 ASP A C 1
ATOM 712 O O . ASP A 1 84 ? -6.911 8.100 15.791 1.00 98.81 84 ASP A O 1
ATOM 716 N N . LEU A 1 85 ? -7.102 6.276 14.494 1.00 98.81 85 LEU A N 1
ATOM 717 C CA . LEU A 1 85 ? -6.487 6.891 13.308 1.00 98.81 85 LEU A CA 1
ATOM 718 C C . LEU A 1 85 ? -7.297 8.078 12.782 1.00 98.81 85 LEU A C 1
ATOM 720 O O . LEU A 1 85 ? -6.717 9.138 12.543 1.00 98.81 85 LEU A O 1
ATOM 724 N N . LEU A 1 86 ? -8.611 7.925 12.593 1.00 98.81 86 LEU A N 1
ATOM 725 C CA . LEU A 1 86 ? -9.456 9.032 12.132 1.00 98.81 86 LEU A CA 1
ATOM 726 C C . LEU A 1 86 ? -9.559 10.139 13.188 1.00 98.81 86 LEU A C 1
ATOM 728 O O . LEU A 1 86 ? -9.547 11.316 12.838 1.00 98.81 86 LEU A O 1
ATOM 732 N N . GLY A 1 87 ? -9.582 9.780 14.473 1.00 98.81 87 GLY A N 1
ATOM 733 C CA . GLY A 1 87 ? -9.537 10.741 15.570 1.00 98.81 87 GLY A CA 1
ATOM 734 C C . GLY A 1 87 ? -8.263 11.588 15.552 1.00 98.81 87 GLY A C 1
ATOM 735 O O . GLY A 1 87 ? -8.337 12.808 15.695 1.00 98.81 87 GLY A O 1
ATOM 736 N N . GLN A 1 88 ? -7.096 10.971 15.348 1.00 98.81 88 GLN A N 1
ATOM 737 C CA . GLN A 1 88 ? -5.837 11.706 15.210 1.00 98.81 88 GLN A CA 1
ATOM 738 C C . GLN A 1 88 ? -5.768 12.490 13.895 1.00 98.81 88 GLN A C 1
ATOM 740 O O . GLN A 1 88 ? -5.186 13.571 13.862 1.00 98.81 88 GLN A O 1
ATOM 745 N N . LEU A 1 89 ? -6.370 11.979 12.818 1.00 98.81 89 LEU A N 1
ATOM 746 C CA . LEU A 1 89 ? -6.473 12.709 11.558 1.00 98.81 89 LEU A CA 1
ATOM 747 C C . LEU A 1 89 ? -7.284 13.997 11.725 1.00 98.81 89 LEU A C 1
ATOM 749 O O . LEU A 1 89 ? -6.858 15.025 11.210 1.00 98.81 89 LEU A O 1
ATOM 753 N N . GLN A 1 90 ? -8.391 13.961 12.472 1.00 98.81 90 GLN A N 1
ATOM 754 C CA . GLN A 1 90 ? -9.142 15.171 12.807 1.00 98.81 90 GLN A CA 1
ATOM 755 C C . GLN A 1 90 ? -8.281 16.157 13.595 1.00 98.81 90 GLN A C 1
ATOM 757 O O . GLN A 1 90 ? -8.240 17.326 13.241 1.00 98.81 90 GLN A O 1
ATOM 762 N N . LEU A 1 91 ? -7.535 15.692 14.602 1.00 98.81 91 LEU A N 1
ATOM 763 C CA . LEU A 1 91 ? -6.629 16.573 15.344 1.00 98.81 91 LEU A CA 1
ATOM 764 C C . LEU A 1 91 ? -5.604 17.242 14.409 1.00 98.81 91 LEU A C 1
ATOM 766 O O . LEU A 1 91 ? -5.360 18.438 14.503 1.00 98.81 91 LEU A O 1
ATOM 770 N N . SER A 1 92 ? -5.071 16.493 13.439 1.00 98.81 92 SER A N 1
ATOM 771 C CA . SER A 1 92 ? -4.202 17.053 12.398 1.00 98.81 92 SER A CA 1
ATOM 772 C C . SER A 1 92 ? -4.905 18.069 11.485 1.00 98.81 92 SER A C 1
ATOM 774 O O . SER A 1 92 ? -4.235 18.957 10.959 1.00 98.81 92 SER A O 1
ATOM 776 N N . PHE A 1 93 ? -6.218 17.953 11.262 1.00 98.69 93 PHE A N 1
ATOM 777 C CA . PHE A 1 93 ? -7.008 18.956 10.536 1.00 98.69 93 PHE A CA 1
ATOM 778 C C . PHE A 1 93 ? -7.184 20.231 11.365 1.00 98.69 93 PHE A C 1
ATOM 780 O O . PHE A 1 93 ? -7.015 21.320 10.817 1.00 98.69 93 PHE A O 1
ATOM 787 N N . ASP A 1 94 ? -7.458 20.088 12.664 1.00 98.62 94 ASP A N 1
ATOM 788 C CA . ASP A 1 94 ? -7.627 21.206 13.598 1.00 98.62 94 ASP A CA 1
ATOM 789 C C . ASP A 1 94 ? -6.334 22.028 13.724 1.00 98.62 94 ASP A C 1
ATOM 791 O O . ASP A 1 94 ? -6.346 23.255 13.601 1.00 98.62 94 ASP A O 1
ATOM 795 N N . ASP A 1 95 ? -5.209 21.340 13.935 1.00 98.56 95 ASP A N 1
ATOM 796 C CA . ASP A 1 95 ? -3.920 21.974 14.223 1.00 98.56 95 ASP A CA 1
ATOM 797 C C . ASP A 1 95 ? -3.150 22.355 12.945 1.00 98.56 95 ASP A C 1
ATOM 799 O O . ASP A 1 95 ? -2.261 23.209 12.973 1.00 98.56 95 ASP A O 1
ATOM 803 N N . GLY A 1 96 ? -3.473 21.739 11.803 1.00 98.44 96 GLY A N 1
ATOM 804 C CA . GLY A 1 96 ? -2.730 21.915 10.552 1.00 98.44 96 GLY A CA 1
ATOM 805 C C . GLY A 1 96 ? -1.321 21.305 10.581 1.00 98.44 96 GLY A C 1
ATOM 806 O O . GLY A 1 96 ? -0.475 21.657 9.754 1.00 98.44 96 GLY A O 1
ATOM 807 N N . GLU A 1 97 ? -1.059 20.389 11.517 1.00 98.38 97 GLU A N 1
ATOM 808 C CA . GLU A 1 97 ? 0.242 19.763 11.759 1.00 98.38 97 GLU A CA 1
ATOM 809 C C . GLU A 1 97 ? 0.132 18.231 11.878 1.00 98.38 97 GLU A C 1
ATOM 811 O O . GLU A 1 97 ? -0.938 17.651 12.059 1.00 98.38 97 GLU A O 1
ATOM 816 N N . THR A 1 98 ? 1.257 17.526 11.724 1.00 98.50 98 THR A N 1
ATOM 817 C CA . THR A 1 98 ? 1.293 16.056 11.807 1.00 98.50 98 THR A CA 1
ATOM 818 C C . THR A 1 98 ? 1.448 15.586 13.250 1.00 98.50 98 THR A C 1
ATOM 820 O O . THR A 1 98 ? 2.438 15.918 13.889 1.00 98.50 98 THR A O 1
ATOM 823 N N . HIS A 1 99 ? 0.578 14.681 13.703 1.00 98.62 99 HIS A N 1
ATOM 824 C CA . HIS A 1 99 ? 0.653 14.067 15.043 1.00 98.62 99 HIS A CA 1
ATOM 825 C C . HIS A 1 99 ? 1.422 12.744 15.090 1.00 98.62 99 HIS A C 1
ATOM 827 O O . HIS A 1 99 ? 1.114 11.795 15.815 1.00 98.62 99 HIS A O 1
ATOM 833 N N . TRP A 1 100 ? 2.455 12.660 14.261 1.00 98.62 100 TRP A N 1
ATOM 834 C CA . TRP A 1 100 ? 3.319 11.496 14.185 1.00 98.62 100 TRP A CA 1
ATOM 835 C C . TRP A 1 100 ? 4.738 11.899 14.554 1.00 98.62 100 TRP A C 1
ATOM 837 O O . TRP A 1 100 ? 5.335 12.758 13.900 1.00 98.62 100 TRP A O 1
ATOM 847 N N . LYS A 1 101 ? 5.319 11.219 15.547 1.00 97.69 101 LYS A N 1
ATOM 848 C CA . LYS A 1 101 ? 6.692 11.469 15.993 1.00 97.69 101 LYS A CA 1
ATOM 849 C C . LYS A 1 101 ? 7.703 11.270 14.861 1.00 97.69 101 LYS A C 1
ATOM 851 O O . LYS A 1 101 ? 7.473 10.568 13.864 1.00 97.69 101 LYS A O 1
ATOM 856 N N . HIS A 1 102 ? 8.881 11.860 15.058 1.00 95.19 102 HIS A N 1
ATOM 857 C CA . HIS A 1 102 ? 10.018 11.651 14.176 1.00 95.19 102 HIS A CA 1
ATOM 858 C C . HIS A 1 102 ? 10.464 10.180 14.176 1.00 95.19 102 HIS A C 1
ATOM 860 O O . HIS A 1 102 ? 10.962 9.667 15.175 1.00 95.19 102 HIS A O 1
ATOM 866 N N . GLY A 1 103 ? 10.358 9.546 13.007 1.00 86.12 103 GLY A N 1
ATOM 867 C CA . GLY A 1 103 ? 10.947 8.241 12.721 1.00 86.12 103 GLY A CA 1
ATOM 868 C C . GLY A 1 103 ? 10.413 7.081 13.567 1.00 86.12 103 GLY A C 1
ATOM 869 O O . GLY A 1 103 ? 9.297 7.103 14.082 1.00 86.12 103 GLY A O 1
ATOM 870 N N . GLY A 1 104 ? 11.242 6.042 13.637 1.00 90.94 104 GLY A N 1
ATOM 871 C CA . GLY A 1 104 ? 10.988 4.781 14.320 1.00 90.94 104 GLY A CA 1
ATOM 872 C C . GLY A 1 104 ? 11.829 3.679 13.685 1.00 90.94 104 GLY A C 1
ATOM 873 O O . GLY A 1 104 ? 11.713 3.437 12.484 1.00 90.94 104 GLY A O 1
ATOM 874 N N . ILE A 1 105 ? 12.707 3.052 14.469 1.00 95.62 105 ILE A N 1
ATOM 875 C CA . ILE A 1 105 ? 13.571 1.965 13.997 1.00 95.62 105 ILE A CA 1
ATOM 876 C C . ILE A 1 105 ? 13.000 0.654 14.514 1.00 95.62 105 ILE A C 1
ATOM 878 O O . ILE A 1 105 ? 13.138 0.321 15.686 1.00 95.62 105 ILE A O 1
ATOM 882 N N . VAL A 1 106 ? 12.339 -0.059 13.613 1.00 98.12 106 VAL A N 1
ATOM 883 C CA . VAL A 1 106 ? 11.767 -1.389 13.818 1.00 98.12 106 VAL A CA 1
ATOM 884 C C . VAL A 1 106 ? 11.970 -2.180 12.530 1.00 98.12 106 VAL A C 1
ATOM 886 O O . VAL A 1 106 ? 12.176 -1.593 11.464 1.00 98.12 106 VAL A O 1
ATOM 889 N N . GLY A 1 107 ? 11.923 -3.499 12.612 1.00 98.12 107 GLY A N 1
ATOM 890 C CA . GLY A 1 107 ? 12.147 -4.369 11.469 1.00 98.12 107 GLY A CA 1
ATOM 891 C C . GLY A 1 107 ? 11.996 -5.827 11.860 1.00 98.12 107 GLY A C 1
ATOM 892 O O . GLY A 1 107 ? 11.496 -6.127 12.942 1.00 98.12 107 GLY A O 1
ATOM 893 N N . VAL A 1 108 ? 12.451 -6.698 10.968 1.00 98.62 108 VAL A N 1
ATOM 894 C CA . VAL A 1 108 ? 12.483 -8.149 11.156 1.00 98.62 108 VAL A CA 1
ATOM 895 C C . VAL A 1 108 ? 13.924 -8.635 11.081 1.00 98.62 108 VAL A C 1
ATOM 897 O O . VAL A 1 108 ? 14.755 -8.045 10.382 1.00 98.62 108 VAL A O 1
ATOM 900 N N . PHE A 1 109 ? 14.254 -9.684 11.822 1.00 98.25 109 PHE A N 1
ATOM 901 C CA . PHE A 1 109 ? 15.601 -10.221 11.872 1.00 98.25 109 PHE A CA 1
ATOM 902 C C . PHE A 1 109 ? 16.063 -10.683 10.489 1.00 98.25 109 PHE A C 1
ATOM 904 O O . PHE A 1 109 ? 15.328 -11.276 9.707 1.00 98.25 109 PHE A O 1
ATOM 911 N N . GLY A 1 110 ? 17.331 -10.403 10.192 1.00 98.00 110 GLY A N 1
ATOM 912 C CA . GLY A 1 110 ? 17.947 -10.702 8.901 1.00 98.00 110 GLY A CA 1
ATOM 913 C C . GLY A 1 110 ? 17.867 -9.562 7.886 1.00 98.00 110 GLY A C 1
ATOM 914 O O . GLY A 1 110 ? 18.748 -9.505 7.018 1.00 98.00 110 GLY A O 1
ATOM 915 N N . TYR A 1 111 ? 16.902 -8.640 8.016 1.00 98.62 111 TYR A N 1
ATOM 916 C CA . TYR A 1 111 ? 16.717 -7.498 7.113 1.00 98.62 111 TYR A CA 1
ATOM 917 C C . TYR A 1 111 ? 16.964 -6.154 7.807 1.00 98.62 111 TYR A C 1
ATOM 919 O O . TYR A 1 111 ? 16.603 -5.933 8.958 1.00 98.62 111 TYR A O 1
ATOM 927 N N . GLY A 1 112 ? 17.581 -5.222 7.077 1.00 98.19 112 GLY A N 1
ATOM 928 C CA . GLY A 1 112 ? 17.825 -3.847 7.531 1.00 98.19 112 GLY A CA 1
ATOM 929 C C . GLY A 1 112 ? 16.799 -2.835 7.010 1.00 98.19 112 GLY A C 1
ATOM 930 O O . GLY A 1 112 ? 17.001 -1.628 7.146 1.00 98.19 112 GLY A O 1
ATOM 931 N N . GLY A 1 113 ? 15.727 -3.306 6.371 1.00 97.94 113 GLY A N 1
ATOM 932 C CA . GLY A 1 113 ? 14.675 -2.499 5.762 1.00 97.94 113 GLY A CA 1
ATOM 933 C C . GLY A 1 113 ? 13.387 -3.298 5.549 1.00 97.94 113 GLY A C 1
ATOM 934 O O . GLY A 1 113 ? 13.289 -4.447 5.958 1.00 97.94 113 GLY A O 1
ATOM 935 N N . GLY A 1 114 ? 12.391 -2.670 4.925 1.00 98.38 114 GLY A N 1
ATOM 936 C CA . GLY A 1 114 ? 11.071 -3.248 4.641 1.00 98.38 114 GLY A CA 1
ATOM 937 C C . GLY A 1 114 ? 9.959 -2.765 5.575 1.00 98.38 114 GLY A C 1
ATOM 938 O O . GLY A 1 114 ? 8.799 -2.728 5.168 1.00 98.38 114 GLY A O 1
ATOM 939 N N . VAL A 1 115 ? 10.305 -2.282 6.774 1.00 98.81 115 VAL A N 1
ATOM 940 C CA . VAL A 1 115 ? 9.352 -1.732 7.752 1.00 98.81 115 VAL A CA 1
ATOM 941 C C . VAL A 1 115 ? 9.659 -0.262 8.041 1.00 98.81 115 VAL A C 1
ATOM 943 O O . VAL A 1 115 ? 10.814 0.132 8.203 1.00 98.81 115 VAL A O 1
ATOM 946 N N . ILE A 1 116 ? 8.620 0.573 8.093 1.00 98.75 116 ILE A N 1
ATOM 947 C CA . ILE A 1 116 ? 8.708 1.978 8.499 1.00 98.75 116 ILE A CA 1
ATOM 948 C C . ILE A 1 116 ? 8.063 2.123 9.876 1.00 98.75 116 ILE A C 1
ATOM 950 O O . ILE A 1 116 ? 6.837 2.092 10.000 1.00 98.75 116 ILE A O 1
ATOM 954 N N . GLY A 1 117 ? 8.895 2.307 10.902 1.00 98.50 117 GLY A N 1
ATOM 955 C CA . GLY A 1 117 ? 8.430 2.606 12.250 1.00 98.50 117 GLY A CA 1
ATOM 956 C C . GLY A 1 117 ? 7.740 3.964 12.314 1.00 98.50 117 GLY A C 1
ATOM 957 O O . GLY A 1 117 ? 8.169 4.940 11.688 1.00 98.50 117 GLY A O 1
ATOM 958 N N . ARG A 1 118 ? 6.644 4.007 13.065 1.00 98.56 118 ARG A N 1
ATOM 959 C CA . ARG A 1 118 ? 5.823 5.198 13.267 1.00 98.56 118 ARG A CA 1
ATOM 960 C C . ARG A 1 118 ? 5.110 5.106 14.607 1.00 98.56 118 ARG A C 1
ATOM 962 O O . ARG A 1 118 ? 4.603 4.036 14.945 1.00 98.56 118 ARG A O 1
ATOM 969 N N . TYR A 1 119 ? 5.085 6.225 15.320 1.00 98.62 119 TYR A N 1
ATOM 970 C CA . TYR A 1 119 ? 4.498 6.354 16.649 1.00 98.62 119 TYR A CA 1
ATOM 971 C C . TYR A 1 119 ? 3.688 7.642 16.727 1.00 98.62 119 TYR A C 1
ATOM 973 O O . TYR A 1 119 ? 4.171 8.687 16.274 1.00 98.62 119 TYR A O 1
ATOM 981 N N . SER A 1 120 ? 2.485 7.571 17.291 1.00 98.50 120 SER A N 1
ATOM 982 C CA . SER A 1 120 ? 1.679 8.757 17.600 1.00 98.50 120 SER A CA 1
ATOM 983 C C . SER A 1 120 ? 2.414 9.657 18.603 1.00 98.50 120 SER A C 1
ATOM 985 O O . SER A 1 120 ? 3.116 9.160 19.494 1.00 98.50 120 SER A O 1
ATOM 987 N N . ASP A 1 121 ? 2.294 10.981 18.460 1.00 98.25 121 ASP A N 1
ATOM 988 C CA . ASP A 1 121 ? 2.773 11.938 19.469 1.00 98.25 121 ASP A CA 1
ATOM 989 C C . ASP A 1 121 ? 1.781 12.219 20.605 1.00 98.25 121 ASP A C 1
ATOM 991 O O . ASP A 1 121 ? 2.189 12.732 21.647 1.00 98.25 121 ASP A O 1
ATOM 995 N N . VAL A 1 122 ? 0.547 11.734 20.468 1.00 98.31 122 VAL A N 1
ATOM 996 C CA . VAL A 1 122 ? -0.552 11.837 21.438 1.00 98.31 122 VAL A CA 1
ATOM 997 C C . VAL A 1 122 ? -1.110 10.448 21.825 1.00 98.31 122 VAL A C 1
ATOM 999 O O . VAL A 1 122 ? -2.322 10.221 21.783 1.00 98.31 122 VAL A O 1
ATOM 1002 N N . PRO A 1 123 ? -0.255 9.489 22.246 1.00 97.94 123 PRO A N 1
ATOM 1003 C CA . PRO A 1 123 ? -0.653 8.095 22.472 1.00 97.94 123 PRO A CA 1
ATOM 1004 C C . PRO A 1 123 ? -1.632 7.911 23.640 1.00 97.94 123 PRO A C 1
ATOM 1006 O O . PRO A 1 123 ? -2.352 6.924 23.679 1.00 97.94 123 PRO A O 1
ATOM 1009 N N . GLU A 1 124 ? -1.686 8.847 24.591 1.00 98.06 124 GLU A N 1
ATOM 1010 C CA . GLU A 1 124 ? -2.668 8.810 25.685 1.00 98.06 124 GLU A CA 1
ATOM 1011 C C . GLU A 1 124 ? -4.096 9.048 25.174 1.00 98.06 124 GLU A C 1
ATOM 1013 O O . GLU A 1 124 ? -5.048 8.490 25.717 1.00 98.06 124 GLU A O 1
ATOM 1018 N N . LYS A 1 125 ? -4.244 9.856 24.114 1.00 98.25 125 LYS A N 1
ATOM 1019 C CA . LYS A 1 125 ? -5.535 10.159 23.484 1.00 98.25 125 LYS A CA 1
ATOM 1020 C C . LYS A 1 125 ? -5.936 9.085 22.470 1.00 98.25 125 LYS A C 1
ATOM 1022 O O . LYS A 1 125 ? -7.114 8.747 22.384 1.00 98.25 125 LYS A O 1
ATOM 1027 N N . TYR A 1 126 ? -4.960 8.545 21.737 1.00 98.44 126 TYR A N 1
ATOM 1028 C CA . TYR A 1 126 ? -5.162 7.559 20.670 1.00 98.44 126 TYR A CA 1
ATOM 1029 C C . TYR A 1 126 ? -4.278 6.314 20.889 1.00 98.44 126 TYR A C 1
ATOM 1031 O O . TYR A 1 126 ? -3.314 6.085 20.148 1.00 98.44 126 TYR A O 1
ATOM 1039 N N . PRO A 1 127 ? -4.554 5.511 21.934 1.00 98.38 127 PRO A N 1
ATOM 1040 C CA . PRO A 1 127 ? -3.686 4.406 22.342 1.00 98.38 127 PRO A CA 1
ATOM 1041 C C . PRO A 1 127 ? -3.585 3.289 21.298 1.00 98.38 127 PRO A C 1
ATOM 1043 O O . PRO A 1 127 ? -2.526 2.674 21.170 1.00 98.38 127 PRO A O 1
ATOM 1046 N N . SER A 1 128 ? -4.630 3.067 20.496 1.00 98.44 128 SER A N 1
ATOM 1047 C CA . SER A 1 128 ? -4.675 1.979 19.504 1.00 98.44 128 SER A CA 1
ATOM 1048 C C . SER A 1 128 ? -3.749 2.217 18.310 1.00 98.44 128 SER A C 1
ATOM 1050 O O . SER A 1 128 ? -3.511 1.311 17.519 1.00 98.44 128 SER A O 1
ATOM 1052 N N . ILE A 1 129 ? -3.210 3.432 18.184 1.00 98.56 129 ILE A N 1
ATOM 1053 C CA . ILE A 1 129 ? -2.214 3.823 17.179 1.00 98.56 129 ILE A CA 1
ATOM 1054 C C . ILE A 1 129 ? -0.937 4.372 17.825 1.00 98.56 129 ILE A C 1
ATOM 1056 O O . ILE A 1 129 ? -0.140 5.051 17.167 1.00 98.56 129 ILE A O 1
ATOM 1060 N N . ALA A 1 130 ? -0.712 4.085 19.115 1.00 98.25 130 ALA A N 1
ATOM 1061 C CA . ALA A 1 130 ? 0.533 4.447 19.787 1.00 98.25 130 ALA A CA 1
ATOM 1062 C C . ALA A 1 130 ? 1.743 3.934 18.989 1.00 98.25 130 ALA A C 1
ATOM 1064 O O . ALA A 1 130 ? 2.728 4.655 18.818 1.00 98.25 130 ALA A O 1
ATOM 1065 N N . HIS A 1 131 ? 1.627 2.720 18.439 1.00 98.50 131 HIS A N 1
ATOM 1066 C CA . HIS A 1 131 ? 2.466 2.189 17.371 1.00 98.50 131 HIS A CA 1
ATOM 1067 C C . HIS A 1 131 ? 1.609 2.041 16.109 1.00 98.50 131 HIS A C 1
ATOM 1069 O O . HIS A 1 131 ? 0.479 1.565 16.174 1.00 98.50 131 HIS A O 1
ATOM 1075 N N . PHE A 1 132 ? 2.138 2.446 14.954 1.00 98.69 132 PHE A N 1
ATOM 1076 C CA . PHE A 1 132 ? 1.399 2.370 13.690 1.00 98.69 132 PHE A CA 1
ATOM 1077 C C . PHE A 1 132 ? 2.325 2.073 12.507 1.00 98.69 132 PHE A C 1
ATOM 1079 O O . PHE A 1 132 ? 2.471 2.842 11.556 1.00 98.69 132 PHE A O 1
ATOM 1086 N N . HIS A 1 133 ? 3.051 0.964 12.611 1.00 98.81 133 HIS A N 1
ATOM 1087 C CA . HIS A 1 133 ? 4.138 0.626 11.697 1.00 98.81 133 HIS A CA 1
ATOM 1088 C C . HIS A 1 133 ? 3.624 0.206 10.324 1.00 98.81 133 HIS A C 1
ATOM 1090 O O . HIS A 1 133 ? 2.593 -0.448 10.197 1.00 98.81 133 HIS A O 1
ATOM 1096 N N . THR A 1 134 ? 4.367 0.572 9.285 1.00 98.88 134 THR A N 1
ATOM 1097 C CA . THR A 1 134 ? 4.038 0.215 7.904 1.00 98.88 134 THR A CA 1
ATOM 1098 C C . THR A 1 134 ? 4.964 -0.883 7.409 1.00 98.88 134 THR A C 1
ATOM 1100 O O . THR A 1 134 ? 6.179 -0.679 7.418 1.00 98.88 134 THR A O 1
ATOM 1103 N N . LEU A 1 135 ? 4.419 -1.992 6.906 1.00 98.81 135 LEU A N 1
ATOM 1104 C CA . LEU A 1 135 ? 5.201 -2.991 6.175 1.00 98.81 135 LEU A CA 1
ATOM 1105 C C . LEU A 1 135 ? 5.055 -2.758 4.672 1.00 98.81 135 LEU A C 1
ATOM 1107 O O . LEU A 1 135 ? 3.965 -2.492 4.162 1.00 98.81 135 LEU A O 1
ATOM 1111 N N . ARG A 1 136 ? 6.174 -2.849 3.957 1.00 98.94 136 ARG A N 1
ATOM 1112 C CA . ARG A 1 136 ? 6.201 -2.878 2.496 1.00 98.94 136 ARG A CA 1
ATOM 1113 C C . ARG A 1 136 ? 6.296 -4.323 2.062 1.00 98.94 136 ARG A C 1
ATOM 1115 O O . ARG A 1 136 ? 7.285 -4.972 2.381 1.00 98.94 136 ARG A O 1
ATOM 1122 N N . VAL A 1 137 ? 5.305 -4.802 1.329 1.00 98.88 137 VAL A N 1
ATOM 1123 C CA . VAL A 1 137 ? 5.271 -6.159 0.783 1.00 98.88 137 VAL A CA 1
ATOM 1124 C C . VAL A 1 137 ? 5.534 -6.073 -0.718 1.00 98.88 137 VAL A C 1
ATOM 1126 O O . VAL A 1 137 ? 4.897 -5.284 -1.422 1.00 98.88 137 VAL A O 1
ATOM 1129 N N . ASN A 1 138 ? 6.517 -6.831 -1.203 1.00 98.50 138 ASN A N 1
ATOM 1130 C CA . ASN A 1 138 ? 6.969 -6.752 -2.588 1.00 98.50 138 ASN A CA 1
ATOM 1131 C C . ASN A 1 138 ? 5.851 -7.196 -3.550 1.00 98.50 138 ASN A C 1
ATOM 1133 O O . ASN A 1 138 ? 5.297 -8.277 -3.413 1.00 98.50 138 ASN A O 1
ATOM 1137 N N . GLN A 1 139 ? 5.488 -6.374 -4.528 1.00 98.19 139 GLN A N 1
ATOM 1138 C CA . GLN A 1 139 ? 4.385 -6.687 -5.438 1.00 98.19 139 GLN A CA 1
ATOM 1139 C C . GLN A 1 139 ? 4.831 -7.551 -6.635 1.00 98.19 139 GLN A C 1
ATOM 1141 O O . GLN A 1 139 ? 5.945 -7.367 -7.134 1.00 98.19 139 GLN A O 1
ATOM 1146 N N . PRO A 1 140 ? 3.946 -8.380 -7.220 1.00 95.88 140 PRO A N 1
ATOM 1147 C CA . PRO A 1 140 ? 4.206 -9.007 -8.512 1.00 95.88 140 PRO A CA 1
ATOM 1148 C C . PRO A 1 140 ? 4.392 -7.964 -9.625 1.00 95.88 140 PRO A C 1
ATOM 1150 O O . PRO A 1 140 ? 3.788 -6.882 -9.621 1.00 95.88 140 PRO A O 1
ATOM 1153 N N . ALA A 1 141 ? 5.218 -8.300 -10.620 1.00 95.81 141 ALA A N 1
ATOM 1154 C CA . ALA A 1 141 ? 5.504 -7.430 -11.757 1.00 95.81 141 ALA A CA 1
ATOM 1155 C C . ALA A 1 141 ? 4.207 -6.987 -12.466 1.00 95.81 141 ALA A C 1
ATOM 1157 O O . ALA A 1 141 ? 3.312 -7.786 -12.745 1.00 95.81 141 ALA A O 1
ATOM 1158 N N . SER A 1 142 ? 4.092 -5.684 -12.733 1.00 96.50 142 SER A N 1
ATOM 1159 C CA . SER A 1 142 ? 2.893 -5.038 -13.296 1.00 96.50 142 SER A CA 1
ATOM 1160 C C . SER A 1 142 ? 1.593 -5.198 -12.489 1.00 96.50 142 SER A C 1
ATOM 1162 O O . SER A 1 142 ? 0.537 -4.827 -12.998 1.00 96.50 142 SER A O 1
ATOM 1164 N N . LYS A 1 143 ? 1.654 -5.653 -11.227 1.00 97.75 143 LYS A N 1
ATOM 1165 C CA . LYS A 1 143 ? 0.514 -5.703 -10.291 1.00 97.75 143 LYS A CA 1
ATOM 1166 C C . LYS A 1 143 ? -0.652 -6.584 -10.768 1.00 97.75 143 LYS A C 1
ATOM 1168 O O . LYS A 1 143 ? -1.814 -6.243 -10.551 1.00 97.75 143 LYS A O 1
ATOM 1173 N N . PHE A 1 144 ? -0.353 -7.701 -11.425 1.00 96.38 144 PHE A N 1
ATOM 1174 C CA . PHE A 1 144 ? -1.351 -8.740 -11.683 1.00 96.38 144 PHE A CA 1
ATOM 1175 C C . PHE A 1 144 ? -1.532 -9.609 -10.439 1.00 96.38 144 PHE A C 1
ATOM 1177 O O . PHE A 1 144 ? -0.547 -10.000 -9.820 1.00 96.38 144 PHE A O 1
ATOM 1184 N N . TYR A 1 145 ? -2.780 -9.922 -10.091 1.00 96.56 145 TYR A N 1
ATOM 1185 C CA . TYR A 1 145 ? -3.116 -10.690 -8.894 1.00 96.56 145 TYR A CA 1
ATOM 1186 C C . TYR A 1 145 ? -4.140 -11.783 -9.189 1.00 96.56 145 TYR A C 1
ATOM 1188 O O . TYR A 1 145 ? -5.038 -11.588 -10.008 1.00 96.56 145 TYR A O 1
ATOM 1196 N N . ASN A 1 146 ? -4.038 -12.893 -8.456 1.00 95.12 146 ASN A N 1
ATOM 1197 C CA . ASN A 1 146 ? -5.150 -13.818 -8.234 1.00 95.12 146 ASN A CA 1
ATOM 1198 C C . ASN A 1 146 ? -5.955 -13.330 -7.010 1.00 95.12 146 ASN A C 1
ATOM 1200 O O . ASN A 1 146 ? -5.378 -12.847 -6.033 1.00 95.12 146 ASN A O 1
ATOM 1204 N N . SER A 1 147 ? -7.281 -13.476 -7.052 1.00 98.06 147 SER A N 1
ATOM 1205 C CA . SER A 1 147 ? -8.146 -13.251 -5.898 1.00 98.06 147 SER A CA 1
ATOM 1206 C C . SER A 1 147 ? -7.798 -14.119 -4.689 1.00 98.06 147 SER A C 1
ATOM 1208 O O . SER A 1 147 ? -7.946 -13.632 -3.576 1.00 98.06 147 SER A O 1
ATOM 1210 N N . ASP A 1 148 ? -7.306 -15.350 -4.869 1.00 98.12 148 ASP A N 1
ATOM 1211 C CA . ASP A 1 148 ? -6.918 -16.202 -3.733 1.00 98.12 148 ASP A CA 1
ATOM 1212 C C . ASP A 1 148 ? -5.786 -15.571 -2.923 1.00 98.12 148 ASP A C 1
ATOM 1214 O O . ASP A 1 148 ? -5.860 -15.485 -1.698 1.00 98.12 148 ASP A O 1
ATOM 1218 N N . TYR A 1 149 ? -4.774 -15.044 -3.617 1.00 97.81 149 TYR A N 1
ATOM 1219 C CA . TYR A 1 149 ? -3.680 -14.306 -2.992 1.00 97.81 149 TYR A CA 1
ATOM 1220 C C . TYR A 1 149 ? -4.196 -13.049 -2.284 1.00 97.81 149 TYR A C 1
ATOM 1222 O O . TYR A 1 149 ? -3.899 -12.858 -1.108 1.00 97.81 149 TYR A O 1
ATOM 1230 N N . LEU A 1 150 ? -4.998 -12.220 -2.971 1.00 98.50 150 LEU A N 1
ATOM 1231 C CA . LEU A 1 150 ? -5.508 -10.968 -2.397 1.00 98.50 150 LEU A CA 1
ATOM 1232 C C . LEU A 1 150 ? -6.363 -11.203 -1.150 1.00 98.50 150 LEU A C 1
ATOM 1234 O O . LEU A 1 150 ? -6.146 -10.538 -0.145 1.00 98.50 150 LEU A O 1
ATOM 1238 N N . ARG A 1 151 ? -7.289 -12.167 -1.184 1.00 98.38 151 ARG A N 1
ATOM 1239 C CA . ARG A 1 151 ? -8.103 -12.506 -0.009 1.00 98.38 151 ARG A CA 1
ATOM 1240 C C . ARG A 1 151 ? -7.239 -13.008 1.142 1.00 98.38 151 ARG A C 1
ATOM 1242 O O . ARG A 1 151 ? -7.417 -12.564 2.265 1.00 98.38 151 ARG A O 1
ATOM 1249 N N . THR A 1 152 ? -6.250 -13.853 0.856 1.00 98.38 152 THR A N 1
ATOM 1250 C CA . THR A 1 152 ? -5.356 -14.382 1.894 1.00 98.38 152 THR A CA 1
ATOM 1251 C C . THR A 1 152 ? -4.527 -13.281 2.566 1.00 98.38 152 THR A C 1
ATOM 1253 O O . THR A 1 152 ? -4.396 -13.276 3.788 1.00 98.38 152 THR A O 1
ATOM 1256 N N . ILE A 1 153 ? -3.986 -12.318 1.805 1.00 98.38 153 ILE A N 1
ATOM 1257 C CA . ILE A 1 153 ? -3.254 -11.193 2.412 1.00 98.38 153 ILE A CA 1
ATOM 1258 C C . ILE A 1 153 ? -4.177 -10.226 3.161 1.00 98.38 153 ILE A C 1
ATOM 1260 O O . ILE A 1 153 ? -3.735 -9.630 4.140 1.00 98.38 153 ILE A O 1
ATOM 1264 N N . CYS A 1 154 ? -5.434 -10.072 2.729 1.00 98.50 154 CYS A N 1
ATOM 1265 C CA . CYS A 1 154 ? -6.438 -9.303 3.461 1.00 98.50 154 CYS A CA 1
ATOM 1266 C C . CYS A 1 154 ? -6.754 -9.969 4.801 1.00 98.50 154 CYS A C 1
ATOM 1268 O O . CYS A 1 154 ? -6.636 -9.298 5.815 1.00 98.50 154 CYS A O 1
ATOM 1270 N N . ASP A 1 155 ? -7.028 -11.276 4.830 1.00 98.56 155 ASP A N 1
ATOM 1271 C CA . ASP A 1 155 ? -7.248 -12.028 6.072 1.00 98.56 155 ASP A CA 1
ATOM 1272 C C . ASP A 1 155 ? -6.046 -11.912 7.024 1.00 98.56 155 ASP A C 1
ATOM 1274 O O . ASP A 1 155 ? -6.199 -11.588 8.201 1.00 98.56 155 ASP A O 1
ATOM 1278 N N . LEU A 1 156 ? -4.824 -12.127 6.519 1.00 98.69 156 LEU A N 1
ATOM 1279 C CA . LEU A 1 156 ? -3.606 -11.981 7.321 1.00 98.69 156 LEU A CA 1
ATOM 1280 C C . LEU A 1 156 ? -3.494 -10.576 7.930 1.00 98.69 156 LEU A C 1
ATOM 1282 O O . LEU A 1 156 ? -3.119 -10.424 9.097 1.00 98.69 156 LEU A O 1
ATOM 1286 N N . TRP A 1 157 ? -3.776 -9.549 7.129 1.00 98.69 157 TRP A N 1
ATOM 1287 C CA . TRP A 1 157 ? -3.639 -8.162 7.549 1.00 98.69 157 TRP A CA 1
ATOM 1288 C C . TRP A 1 157 ? -4.772 -7.688 8.458 1.00 98.69 157 TRP A C 1
ATOM 1290 O O . TRP A 1 157 ? -4.520 -6.881 9.347 1.00 98.69 157 TRP A O 1
ATOM 1300 N N . GLU A 1 158 ? -5.977 -8.221 8.300 1.00 98.25 158 GLU A N 1
ATOM 1301 C CA . GLU A 1 158 ? -7.094 -7.993 9.217 1.00 98.25 158 GLU A CA 1
ATOM 1302 C C . GLU A 1 158 ? -6.776 -8.574 10.598 1.00 98.25 158 GLU A C 1
ATOM 1304 O O . GLU A 1 158 ? -6.932 -7.912 11.631 1.00 98.25 158 GLU A O 1
ATOM 1309 N N . TYR A 1 159 ? -6.200 -9.781 10.600 1.00 98.62 159 TYR A N 1
ATOM 1310 C CA . TYR A 1 159 ? -5.853 -10.500 11.816 1.00 98.62 159 TYR A CA 1
ATOM 1311 C C . TYR A 1 159 ? -4.686 -9.856 12.562 1.00 98.62 159 TYR A C 1
ATOM 1313 O O . TYR A 1 159 ? -4.724 -9.746 13.784 1.00 98.62 159 TYR A O 1
ATOM 1321 N N . ARG A 1 160 ? -3.630 -9.425 11.861 1.00 98.69 160 ARG A N 1
ATOM 1322 C CA . ARG A 1 160 ? -2.380 -8.951 12.494 1.00 98.69 160 ARG A CA 1
ATOM 1323 C C . ARG A 1 160 ? -2.113 -7.454 12.363 1.00 98.69 160 ARG A C 1
ATOM 1325 O O . ARG A 1 160 ? -1.122 -6.958 12.901 1.00 98.69 160 ARG A O 1
ATOM 1332 N N . GLY A 1 161 ? -2.951 -6.732 11.641 1.00 98.56 161 GLY A N 1
ATOM 1333 C CA . GLY A 1 161 ? -2.788 -5.319 11.338 1.00 98.56 161 GLY A CA 1
ATOM 1334 C C . GLY A 1 161 ? -4.090 -4.550 11.499 1.00 98.56 161 GLY A C 1
ATOM 1335 O O . GLY A 1 161 ? -5.012 -4.966 12.200 1.00 98.56 161 GLY A O 1
ATOM 1336 N N . SER A 1 162 ? -4.119 -3.372 10.889 1.00 98.62 162 SER A N 1
ATOM 1337 C CA . SER A 1 162 ? -5.229 -2.424 10.995 1.00 98.62 162 SER A CA 1
ATOM 1338 C C . SER A 1 162 ? -6.384 -2.683 10.028 1.00 98.62 162 SER A C 1
ATOM 1340 O O . SER A 1 162 ? -7.339 -1.914 10.057 1.00 98.62 162 SER A O 1
ATOM 1342 N N . GLY A 1 163 ? -6.244 -3.638 9.102 1.00 98.12 163 GLY A N 1
ATOM 1343 C CA . GLY A 1 163 ? -7.121 -3.772 7.928 1.00 98.12 163 GLY A CA 1
ATOM 1344 C C . GLY A 1 163 ? -6.845 -2.734 6.824 1.00 98.12 163 GLY A C 1
ATOM 1345 O O . GLY A 1 163 ? -7.137 -2.957 5.651 1.00 98.12 163 GLY A O 1
ATOM 1346 N N . LEU A 1 164 ? -6.165 -1.621 7.134 1.00 98.75 164 LEU A N 1
ATOM 1347 C CA . LEU A 1 164 ? -5.915 -0.530 6.187 1.00 98.75 164 LEU A CA 1
ATOM 1348 C C . LEU A 1 164 ? -4.713 -0.806 5.281 1.00 98.75 164 LEU A C 1
ATOM 1350 O O . LEU A 1 164 ? -3.622 -1.153 5.745 1.00 98.75 164 LEU A O 1
ATOM 1354 N N . MET A 1 165 ? -4.872 -0.562 3.979 1.00 98.56 165 MET A N 1
ATOM 1355 C CA . MET A 1 165 ? -3.811 -0.762 2.992 1.00 98.56 165 MET A CA 1
ATOM 1356 C C . MET A 1 165 ? -3.621 0.440 2.062 1.00 98.56 165 MET A C 1
ATOM 1358 O O . MET A 1 165 ? -4.514 1.263 1.860 1.00 98.56 165 MET A O 1
ATOM 1362 N N . ASN A 1 166 ? -2.456 0.523 1.412 1.00 98.88 166 ASN A N 1
ATOM 1363 C CA . ASN A 1 166 ? -2.352 1.225 0.131 1.00 98.88 166 ASN A CA 1
ATOM 1364 C C . ASN A 1 166 ? -2.029 0.225 -0.977 1.00 98.88 166 ASN A C 1
ATOM 1366 O O . ASN A 1 166 ? -1.005 -0.460 -0.942 1.00 98.88 166 ASN A O 1
ATOM 1370 N N . MET A 1 167 ? -2.888 0.207 -1.992 1.00 98.38 167 MET A N 1
ATOM 1371 C CA . MET A 1 167 ? -2.752 -0.589 -3.209 1.00 98.38 167 MET A CA 1
ATOM 1372 C C . MET A 1 167 ? -2.518 0.374 -4.380 1.00 98.38 167 MET A C 1
ATOM 1374 O O . MET A 1 167 ? -3.441 0.734 -5.101 1.00 98.38 167 MET A O 1
ATOM 1378 N N . HIS A 1 168 ? -1.317 0.932 -4.555 1.00 98.75 168 HIS A N 1
ATOM 1379 C CA . HIS A 1 168 ? -0.005 0.539 -4.011 1.00 98.75 168 HIS A CA 1
ATOM 1380 C C . HIS A 1 168 ? 0.776 1.746 -3.492 1.00 98.75 168 HIS A C 1
ATOM 1382 O O . HIS A 1 168 ? 0.446 2.899 -3.771 1.00 98.75 168 HIS A O 1
ATOM 1388 N N . GLY A 1 169 ? 1.895 1.492 -2.820 1.00 98.44 169 GLY A N 1
ATOM 1389 C CA . GLY A 1 169 ? 2.915 2.501 -2.588 1.00 98.44 169 GLY A CA 1
ATOM 1390 C C . GLY A 1 169 ? 3.497 3.020 -3.907 1.00 98.44 169 GLY A C 1
ATOM 1391 O O . GLY A 1 169 ? 3.644 2.298 -4.892 1.00 98.44 169 GLY A O 1
ATOM 1392 N N . SER A 1 170 ? 3.917 4.287 -3.923 1.00 98.50 170 SER A N 1
ATOM 1393 C CA . SER A 1 170 ? 4.446 4.935 -5.136 1.00 98.50 170 SER A CA 1
ATOM 1394 C C . SER A 1 170 ? 5.696 4.266 -5.731 1.00 98.50 170 SER A C 1
ATOM 1396 O O . SER A 1 170 ? 6.041 4.536 -6.881 1.00 98.50 170 SER A O 1
ATOM 1398 N N . THR A 1 171 ? 6.432 3.442 -4.986 1.00 98.69 171 THR A N 1
ATOM 1399 C CA . THR A 1 171 ? 7.542 2.670 -5.572 1.00 98.69 171 THR A CA 1
ATOM 1400 C C . THR A 1 171 ? 7.019 1.439 -6.314 1.00 98.69 171 THR A C 1
ATOM 1402 O O . THR A 1 171 ? 7.492 1.166 -7.415 1.00 98.69 171 THR A O 1
ATOM 1405 N N . GLY A 1 172 ? 6.006 0.772 -5.761 1.00 98.62 172 GLY A N 1
ATOM 1406 C CA . GLY A 1 172 ? 5.393 -0.437 -6.301 1.00 98.62 172 GLY A CA 1
ATOM 1407 C C . GLY A 1 172 ? 4.714 -1.283 -5.225 1.00 98.62 172 GLY A C 1
ATOM 1408 O O . GLY A 1 172 ? 3.700 -1.900 -5.535 1.00 98.62 172 GLY A O 1
ATOM 1409 N N . ASP A 1 173 ? 5.257 -1.258 -4.005 1.00 98.94 173 ASP A N 1
ATOM 1410 C CA . ASP A 1 173 ? 4.927 -2.176 -2.909 1.00 98.94 173 ASP A CA 1
ATOM 1411 C C . ASP A 1 173 ? 3.442 -2.181 -2.538 1.00 98.94 173 ASP A C 1
ATOM 1413 O O . ASP A 1 173 ? 2.785 -1.137 -2.561 1.00 98.94 173 ASP A O 1
ATOM 1417 N N . ILE A 1 174 ? 2.933 -3.334 -2.110 1.00 98.94 174 ILE A N 1
ATOM 1418 C CA . ILE A 1 174 ? 1.711 -3.394 -1.305 1.00 98.94 174 ILE A CA 1
ATOM 1419 C C . ILE A 1 174 ? 2.049 -2.805 0.067 1.00 98.94 174 ILE A C 1
ATOM 1421 O O . ILE A 1 174 ? 3.084 -3.127 0.655 1.00 98.94 174 ILE A O 1
ATOM 1425 N N . ILE A 1 175 ? 1.205 -1.903 0.561 1.00 98.88 175 ILE A N 1
ATOM 1426 C CA . ILE A 1 175 ? 1.436 -1.221 1.833 1.00 98.88 175 ILE A CA 1
ATOM 1427 C C . ILE A 1 175 ? 0.449 -1.745 2.860 1.00 98.88 175 ILE A C 1
ATOM 1429 O O . ILE A 1 175 ? -0.739 -1.456 2.770 1.00 98.88 175 ILE A O 1
ATOM 1433 N N . PHE A 1 176 ? 0.969 -2.460 3.847 1.00 98.88 176 PHE A N 1
ATOM 1434 C CA . PHE A 1 176 ? 0.252 -2.826 5.061 1.00 98.88 176 PHE A CA 1
ATOM 1435 C C . PHE A 1 176 ? 0.409 -1.682 6.063 1.00 98.88 176 PHE A C 1
ATOM 1437 O O . PHE A 1 176 ? 1.509 -1.443 6.575 1.00 98.88 176 PHE A O 1
ATOM 1444 N N . LEU A 1 177 ? -0.656 -0.901 6.259 1.00 98.88 177 LEU A N 1
ATOM 1445 C CA . LEU A 1 177 ? -0.598 0.395 6.931 1.00 98.88 177 LEU A CA 1
ATOM 1446 C C . LEU A 1 177 ? -1.068 0.309 8.384 1.00 98.88 177 LEU A C 1
ATOM 1448 O O . LEU A 1 177 ? -2.243 0.506 8.672 1.00 98.88 177 LEU A O 1
ATOM 1452 N N . GLY A 1 178 ? -0.143 0.077 9.310 1.00 98.62 178 GLY A N 1
ATOM 1453 C CA . GLY A 1 178 ? -0.423 0.159 10.740 1.00 98.62 178 GLY A CA 1
ATOM 1454 C C . GLY A 1 178 ? -0.508 -1.196 11.423 1.00 98.62 178 GLY A C 1
ATOM 1455 O O . GLY A 1 178 ? -1.474 -1.935 11.277 1.00 98.62 178 GLY A O 1
ATOM 1456 N N . THR A 1 179 ? 0.512 -1.496 12.214 1.00 98.75 179 THR A N 1
ATOM 1457 C CA . THR A 1 179 ? 0.520 -2.584 13.192 1.00 98.75 179 THR A CA 1
ATOM 1458 C C . THR A 1 179 ? 1.490 -2.239 14.327 1.00 98.75 179 THR A C 1
ATOM 1460 O O . THR A 1 179 ? 2.142 -1.186 14.310 1.00 98.75 179 THR A O 1
ATOM 1463 N N . PHE A 1 180 ? 1.597 -3.132 15.302 1.00 98.44 180 PHE A N 1
ATOM 1464 C CA . PHE A 1 180 ? 2.481 -3.034 16.454 1.00 98.44 180 PHE A CA 1
ATOM 1465 C C . PHE A 1 180 ? 3.785 -3.808 16.226 1.00 98.44 180 PHE A C 1
ATOM 1467 O O . PHE A 1 180 ? 3.875 -4.685 15.365 1.00 98.44 180 PHE A O 1
ATOM 1474 N N . THR A 1 181 ? 4.819 -3.470 16.999 1.00 98.56 181 THR A N 1
ATOM 1475 C CA . THR A 1 181 ? 6.168 -4.049 16.863 1.00 98.56 181 THR A CA 1
ATOM 1476 C C . THR A 1 181 ? 6.139 -5.572 16.977 1.00 98.56 181 THR A C 1
ATOM 1478 O O . THR A 1 181 ? 6.807 -6.275 16.224 1.00 98.56 181 THR A O 1
ATOM 1481 N N . GLU A 1 182 ? 5.331 -6.081 17.898 1.00 98.38 182 GLU A N 1
ATOM 1482 C CA . GLU A 1 182 ? 5.214 -7.491 18.253 1.00 98.38 182 GLU A CA 1
ATOM 1483 C C . GLU A 1 182 ? 4.616 -8.334 17.117 1.00 98.38 182 GLU A C 1
ATOM 1485 O O . GLU A 1 182 ? 4.818 -9.546 17.089 1.00 98.38 182 GLU A O 1
ATOM 1490 N N . GLN A 1 183 ? 3.913 -7.709 16.166 1.00 98.75 183 GLN A N 1
ATOM 1491 C CA . GLN A 1 183 ? 3.326 -8.393 15.013 1.00 98.75 183 GLN A CA 1
ATOM 1492 C C . GLN A 1 183 ? 4.248 -8.432 13.790 1.00 98.75 183 GLN A C 1
ATOM 1494 O O . GLN A 1 183 ? 3.975 -9.202 12.872 1.00 98.75 183 GLN A O 1
ATOM 1499 N N . LEU A 1 184 ? 5.354 -7.676 13.762 1.00 98.88 184 LEU A N 1
ATOM 1500 C CA . LEU A 1 184 ? 6.231 -7.599 12.584 1.00 98.88 184 LEU A CA 1
ATOM 1501 C C . LEU A 1 184 ? 6.804 -8.966 12.187 1.00 98.88 184 LEU A C 1
ATOM 1503 O O . LEU A 1 184 ? 6.692 -9.367 11.030 1.00 98.88 184 LEU A O 1
ATOM 1507 N N . GLU A 1 185 ? 7.373 -9.690 13.151 1.00 98.75 185 GLU A N 1
ATOM 1508 C CA . GLU A 1 185 ? 7.938 -11.027 12.930 1.00 98.75 185 GLU A CA 1
ATOM 1509 C C . GLU A 1 185 ? 6.858 -12.073 12.601 1.00 98.75 185 GLU A C 1
ATOM 1511 O O . GLU A 1 185 ? 7.022 -12.784 11.610 1.00 98.75 185 GLU A O 1
ATOM 1516 N N . PRO A 1 186 ? 5.722 -12.155 13.331 1.00 98.62 186 PRO A N 1
ATOM 1517 C CA . PRO A 1 186 ? 4.609 -13.017 12.936 1.00 98.62 186 PRO A CA 1
ATOM 1518 C C . PRO A 1 186 ? 4.101 -12.763 11.514 1.00 98.62 186 PRO A C 1
ATOM 1520 O O . PRO A 1 186 ? 3.919 -13.713 10.761 1.00 98.62 186 PRO A O 1
ATOM 1523 N N . ILE A 1 187 ? 3.901 -11.503 11.116 1.00 98.81 187 ILE A N 1
ATOM 1524 C CA . ILE A 1 187 ? 3.451 -11.173 9.756 1.00 98.81 187 ILE A CA 1
ATOM 1525 C C . ILE A 1 187 ? 4.491 -11.625 8.730 1.00 98.81 187 ILE A C 1
ATOM 1527 O O . ILE A 1 187 ? 4.139 -12.233 7.721 1.00 98.81 187 ILE A O 1
ATOM 1531 N N . PHE A 1 188 ? 5.770 -11.351 8.983 1.00 98.81 188 PHE A N 1
ATOM 1532 C CA . PHE A 1 188 ? 6.847 -11.742 8.081 1.00 98.81 188 PHE A CA 1
ATOM 1533 C C . PHE A 1 188 ? 6.987 -13.262 7.949 1.00 98.81 188 PHE A C 1
ATOM 1535 O O . PHE A 1 188 ? 7.202 -13.768 6.846 1.00 98.81 188 PHE A O 1
ATOM 1542 N N . TYR A 1 189 ? 6.794 -14.000 9.043 1.00 98.62 189 TYR A N 1
ATOM 1543 C CA . TYR A 1 189 ? 6.757 -15.457 9.028 1.00 98.62 189 TYR A CA 1
ATOM 1544 C C . TYR A 1 189 ? 5.635 -15.983 8.124 1.00 98.62 189 TYR A C 1
ATOM 1546 O O . TYR A 1 189 ? 5.899 -16.811 7.257 1.00 98.62 189 TYR A O 1
ATOM 1554 N N . GLU A 1 190 ? 4.410 -15.474 8.273 1.00 98.31 190 GLU A N 1
ATOM 1555 C CA . GLU A 1 190 ? 3.259 -15.885 7.454 1.00 98.31 190 GLU A CA 1
ATOM 1556 C C . GLU A 1 190 ? 3.483 -15.551 5.970 1.00 98.31 190 GLU A C 1
ATOM 1558 O O . GLU A 1 190 ? 3.318 -16.410 5.102 1.00 98.31 190 GLU A O 1
ATOM 1563 N N . LEU A 1 191 ? 3.946 -14.329 5.670 1.00 98.31 191 LEU A N 1
ATOM 1564 C CA . LEU A 1 191 ? 4.279 -13.913 4.303 1.00 98.31 191 LEU A CA 1
ATOM 1565 C C . LEU A 1 191 ? 5.281 -14.883 3.658 1.00 98.31 191 LEU A C 1
ATOM 1567 O O . LEU A 1 191 ? 5.037 -15.394 2.566 1.00 98.31 191 LEU A O 1
ATOM 1571 N N . THR A 1 192 ? 6.372 -15.204 4.352 1.00 97.69 192 THR A N 1
ATOM 1572 C CA . THR A 1 192 ? 7.459 -16.013 3.782 1.00 97.69 192 THR A CA 1
ATOM 1573 C C . THR A 1 192 ? 7.153 -17.510 3.754 1.00 97.69 192 THR A C 1
ATOM 1575 O O . THR A 1 192 ? 7.311 -18.151 2.716 1.00 97.69 192 THR A O 1
ATOM 1578 N N . HIS A 1 193 ? 6.697 -18.090 4.866 1.00 96.06 193 HIS A N 1
ATOM 1579 C CA . HIS A 1 193 ? 6.532 -19.541 5.012 1.00 96.06 193 HIS A CA 1
ATOM 1580 C C . HIS A 1 193 ? 5.196 -20.040 4.454 1.00 96.06 193 HIS A C 1
ATOM 1582 O O . HIS A 1 193 ? 5.106 -21.174 3.968 1.00 96.06 193 HIS A O 1
ATOM 1588 N N . VAL A 1 194 ? 4.148 -19.213 4.511 1.00 95.69 194 VAL A N 1
ATOM 1589 C CA . VAL A 1 194 ? 2.811 -19.595 4.044 1.00 95.69 194 VAL A CA 1
ATOM 1590 C C . VAL A 1 194 ? 2.541 -19.057 2.647 1.00 95.69 194 VAL A C 1
ATOM 1592 O O . VAL A 1 194 ? 2.041 -19.820 1.820 1.00 95.69 194 VAL A O 1
ATOM 1595 N N . LEU A 1 195 ? 2.903 -17.809 2.347 1.00 95.94 195 LEU A N 1
ATOM 1596 C CA . LEU A 1 195 ? 2.492 -17.153 1.098 1.00 95.94 195 LEU A CA 1
ATOM 1597 C C . LEU A 1 195 ? 3.570 -17.098 0.012 1.00 95.94 195 LEU A C 1
ATOM 1599 O O . LEU A 1 195 ? 3.258 -16.673 -1.096 1.00 95.94 195 LEU A O 1
ATOM 1603 N N . GLN A 1 196 ? 4.800 -17.546 0.299 1.00 95.62 196 GLN A N 1
ATOM 1604 C CA . GLN A 1 196 ? 5.953 -17.396 -0.604 1.00 95.62 196 GLN A CA 1
ATOM 1605 C C . GLN A 1 196 ? 6.117 -15.935 -1.062 1.00 95.62 196 GLN A C 1
ATOM 1607 O O . GLN A 1 196 ? 6.332 -15.627 -2.231 1.00 95.62 196 GLN A O 1
ATOM 1612 N N . GLN A 1 197 ? 5.959 -15.017 -0.116 1.00 96.81 197 GLN A N 1
ATOM 1613 C CA . GLN A 1 197 ? 5.945 -13.590 -0.361 1.00 96.81 197 GLN A CA 1
ATOM 1614 C C . GLN A 1 197 ? 6.957 -12.903 0.551 1.00 96.81 197 GLN A C 1
ATOM 1616 O O . GLN A 1 197 ? 7.026 -13.180 1.746 1.00 96.81 197 GLN A O 1
ATOM 1621 N N . ASP A 1 198 ? 7.723 -11.975 -0.014 1.00 98.25 198 ASP A N 1
ATOM 1622 C CA . ASP A 1 198 ? 8.754 -11.245 0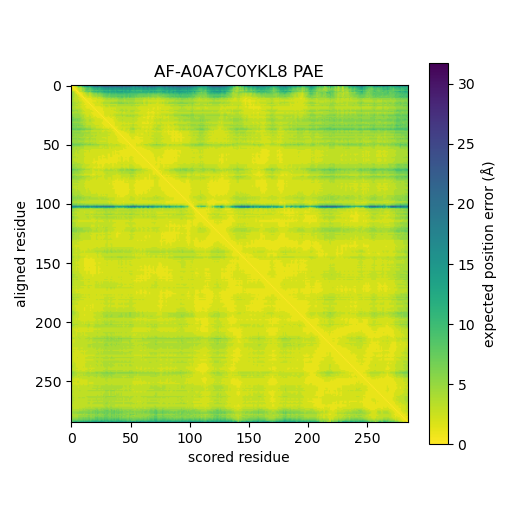.720 1.00 98.25 198 ASP A CA 1
ATOM 1623 C C . ASP A 1 198 ? 8.401 -9.758 0.904 1.00 98.25 198 ASP A C 1
ATOM 1625 O O . ASP A 1 198 ? 7.506 -9.202 0.248 1.00 98.25 198 ASP A O 1
ATOM 1629 N N . LEU A 1 199 ? 9.124 -9.103 1.809 1.00 98.81 199 LEU A N 1
ATOM 1630 C CA . LEU A 1 199 ? 9.103 -7.668 2.020 1.00 98.81 199 LEU A CA 1
ATOM 1631 C C . LEU A 1 199 ? 9.794 -6.925 0.872 1.00 98.81 199 LEU A C 1
ATOM 1633 O O . LEU A 1 199 ? 10.709 -7.415 0.210 1.00 98.81 199 LEU A O 1
ATOM 1637 N N . GLY A 1 200 ? 9.350 -5.693 0.665 1.00 98.75 200 GLY A N 1
ATOM 1638 C CA . GLY A 1 200 ? 9.978 -4.720 -0.213 1.00 98.75 200 GLY A CA 1
ATOM 1639 C C . GLY A 1 200 ? 11.110 -3.937 0.460 1.00 98.75 200 GLY A C 1
ATOM 1640 O O . GLY A 1 200 ? 11.481 -4.164 1.609 1.00 98.75 200 GLY A O 1
ATOM 1641 N N . GLY A 1 201 ? 11.659 -2.956 -0.259 1.00 98.50 201 GLY A N 1
ATOM 1642 C CA . GLY A 1 201 ? 12.835 -2.196 0.182 1.00 98.50 201 GLY A CA 1
ATOM 1643 C C . GLY A 1 201 ? 12.532 -0.868 0.900 1.00 98.50 201 GLY A C 1
ATOM 1644 O O . GLY A 1 201 ? 11.718 -0.039 0.460 1.00 98.50 201 GLY A O 1
ATOM 1645 N N . SER A 1 202 ? 13.284 -0.573 1.964 1.00 98.62 202 SER A N 1
ATOM 1646 C CA . SER A 1 202 ? 13.384 0.762 2.583 1.00 98.62 202 SER A CA 1
ATOM 1647 C C . SER A 1 202 ? 14.752 1.008 3.223 1.00 98.62 202 SER A C 1
ATOM 1649 O O . SER A 1 202 ? 15.374 0.075 3.702 1.00 98.62 202 SER A O 1
ATOM 1651 N N . GLY A 1 203 ? 15.196 2.268 3.289 1.00 98.06 203 GLY A N 1
ATOM 1652 C CA . GLY A 1 203 ? 16.538 2.627 3.777 1.00 98.06 203 GLY A CA 1
ATOM 1653 C C . GLY A 1 203 ? 17.507 3.008 2.652 1.00 98.06 203 GLY A C 1
ATOM 1654 O O . GLY A 1 203 ? 17.069 3.472 1.591 1.00 98.06 203 GLY A O 1
ATOM 1655 N N . SER A 1 204 ? 18.808 2.871 2.899 1.00 98.56 204 SER A N 1
ATOM 1656 C CA . SER A 1 204 ? 19.882 3.145 1.928 1.00 98.56 204 SER A CA 1
ATOM 1657 C C . SER A 1 204 ? 20.285 1.870 1.177 1.00 98.56 204 SER A C 1
ATOM 1659 O O . SER A 1 204 ? 21.375 1.333 1.342 1.00 98.56 204 SER A O 1
ATOM 1661 N N . ASN A 1 205 ? 19.338 1.355 0.401 1.00 98.62 205 ASN A N 1
ATOM 1662 C CA . ASN A 1 205 ? 19.376 0.090 -0.334 1.00 98.62 205 ASN A CA 1
ATOM 1663 C C . ASN A 1 205 ? 18.793 0.254 -1.739 1.00 98.62 205 ASN A C 1
ATOM 1665 O O . ASN A 1 205 ? 18.225 1.307 -2.073 1.00 98.62 205 ASN A O 1
ATOM 1669 N N . LEU A 1 206 ? 18.867 -0.820 -2.528 1.00 98.88 206 LEU A N 1
ATOM 1670 C CA . LEU A 1 206 ? 17.943 -1.013 -3.632 1.00 98.88 206 LEU A CA 1
ATOM 1671 C C . LEU A 1 206 ? 16.512 -1.011 -3.076 1.00 98.88 206 LEU A C 1
ATOM 1673 O O . LEU A 1 206 ? 16.193 -1.612 -2.054 1.00 98.88 206 LEU A O 1
ATOM 1677 N N . ARG A 1 207 ? 15.629 -0.266 -3.724 1.00 98.88 207 ARG A N 1
ATOM 1678 C CA . ARG A 1 207 ? 14.195 -0.292 -3.448 1.00 98.88 207 ARG A CA 1
ATOM 1679 C C . ARG A 1 207 ? 13.516 -1.212 -4.437 1.00 98.88 207 ARG A C 1
ATOM 1681 O O . ARG A 1 207 ? 14.020 -1.407 -5.538 1.00 98.88 207 ARG A O 1
ATOM 1688 N N . THR A 1 208 ? 12.330 -1.663 -4.058 1.00 98.88 208 THR A N 1
ATOM 1689 C CA . THR A 1 208 ? 11.471 -2.525 -4.860 1.00 98.88 208 THR A CA 1
ATOM 1690 C C . THR A 1 208 ? 11.387 -2.059 -6.312 1.00 98.88 208 THR A C 1
ATOM 1692 O O . THR A 1 208 ? 10.878 -0.960 -6.573 1.00 98.88 208 THR A O 1
ATOM 1695 N N . PRO A 1 209 ? 11.912 -2.844 -7.264 1.00 98.81 209 PRO A N 1
ATOM 1696 C CA . PRO A 1 209 ? 11.781 -2.529 -8.673 1.00 98.81 209 PRO A CA 1
ATOM 1697 C C . PRO A 1 209 ? 10.312 -2.566 -9.119 1.00 98.81 209 PRO A C 1
ATOM 1699 O O . PRO A 1 209 ? 9.482 -3.284 -8.560 1.00 98.81 209 PRO A O 1
ATOM 1702 N N . SER A 1 210 ? 9.961 -1.765 -10.126 1.00 98.75 210 SER A N 1
ATOM 1703 C CA . SER A 1 210 ? 8.623 -1.804 -10.726 1.00 98.75 210 SER A CA 1
ATOM 1704 C C . SER A 1 210 ? 8.643 -1.519 -12.222 1.00 98.75 210 SER A C 1
ATOM 1706 O O . SER A 1 210 ? 9.542 -0.865 -12.747 1.00 98.75 210 SER A O 1
ATOM 1708 N N . CYS A 1 211 ? 7.637 -2.021 -12.929 1.00 98.75 211 CYS A N 1
ATOM 1709 C CA . CYS A 1 211 ? 7.551 -1.953 -14.382 1.00 98.75 211 CYS A CA 1
ATOM 1710 C C . CYS A 1 211 ? 6.158 -1.535 -14.862 1.00 98.75 211 CYS A C 1
ATOM 1712 O O . CYS A 1 211 ? 5.173 -1.622 -14.118 1.00 98.75 211 CYS A O 1
ATOM 1714 N N . CYS A 1 212 ? 6.075 -1.072 -16.113 1.00 98.69 212 CYS A N 1
ATOM 1715 C CA . CYS A 1 212 ? 4.793 -0.901 -16.793 1.00 98.69 212 CYS A CA 1
ATOM 1716 C C . CYS A 1 212 ? 4.160 -2.264 -17.134 1.00 98.69 212 CYS A C 1
ATOM 1718 O O . CYS A 1 212 ? 4.734 -3.313 -16.851 1.00 98.69 212 CYS A O 1
ATOM 1720 N N . VAL A 1 213 ? 2.967 -2.272 -17.739 1.00 97.81 213 VAL A N 1
ATOM 1721 C CA . VAL A 1 213 ? 2.275 -3.524 -18.117 1.00 97.81 213 VAL A CA 1
ATOM 1722 C C . VAL A 1 213 ? 3.039 -4.346 -19.164 1.00 97.81 213 VAL A C 1
ATOM 1724 O O . VAL A 1 213 ? 2.833 -5.550 -19.267 1.00 97.81 213 VAL A O 1
ATOM 1727 N N . GLY A 1 214 ? 3.932 -3.708 -19.927 1.00 97.25 214 GLY A N 1
ATOM 1728 C CA . GLY A 1 214 ? 4.807 -4.385 -20.877 1.00 97.25 214 GLY A CA 1
ATOM 1729 C C . GLY A 1 214 ? 4.060 -5.257 -21.883 1.00 97.25 214 GLY A C 1
ATOM 1730 O O . GLY A 1 214 ? 2.947 -4.949 -22.311 1.00 97.25 214 GLY A O 1
ATOM 1731 N N . ARG A 1 215 ? 4.686 -6.378 -22.246 1.00 96.06 215 ARG A N 1
ATOM 1732 C CA . ARG A 1 215 ? 4.173 -7.320 -23.249 1.00 96.06 215 ARG A CA 1
ATOM 1733 C C . ARG A 1 215 ? 2.917 -8.074 -22.819 1.00 96.06 215 ARG A C 1
ATOM 1735 O O . ARG A 1 215 ? 2.264 -8.641 -23.689 1.00 96.06 215 ARG A O 1
ATOM 1742 N N . ALA A 1 216 ? 2.544 -8.058 -21.536 1.00 95.38 216 ALA A N 1
ATOM 1743 C CA . ALA A 1 216 ? 1.303 -8.693 -21.098 1.00 95.38 216 ALA A CA 1
ATOM 1744 C C . ALA A 1 216 ? 0.064 -8.060 -21.738 1.00 95.38 216 ALA A C 1
ATOM 1746 O O . ALA A 1 216 ? -0.922 -8.758 -21.968 1.00 95.38 216 ALA A O 1
ATOM 1747 N N . ARG A 1 217 ? 0.084 -6.746 -22.012 1.00 97.12 217 ARG A N 1
ATOM 1748 C CA . ARG A 1 217 ? -1.088 -6.051 -22.570 1.00 97.12 217 ARG A CA 1
ATOM 1749 C C . ARG A 1 217 ? -0.769 -4.757 -23.327 1.00 97.12 217 ARG A C 1
ATOM 1751 O O . ARG A 1 217 ? -1.595 -3.851 -23.349 1.00 97.12 217 ARG A O 1
ATOM 1758 N N . CYS A 1 218 ? 0.430 -4.632 -23.891 1.00 98.00 218 CYS A N 1
ATOM 1759 C CA . CYS A 1 218 ? 0.812 -3.484 -24.710 1.00 98.00 218 CYS A CA 1
ATOM 1760 C C . CYS A 1 218 ? 1.594 -3.939 -25.943 1.00 98.00 218 CYS A C 1
ATOM 1762 O O . CYS A 1 218 ? 2.659 -4.548 -25.843 1.00 98.00 218 CYS A O 1
ATOM 1764 N N . GLU A 1 219 ? 1.078 -3.589 -27.112 1.00 97.56 219 GLU A N 1
ATOM 1765 C CA . GLU A 1 219 ? 1.656 -3.860 -28.424 1.00 97.56 219 GLU A CA 1
ATOM 1766 C C . GLU A 1 219 ? 2.892 -3.000 -28.741 1.00 97.56 219 GLU A C 1
ATOM 1768 O O . GLU A 1 219 ? 3.625 -3.294 -29.684 1.00 97.56 219 GLU A O 1
ATOM 1773 N N . TRP A 1 220 ? 3.166 -1.966 -27.935 1.00 98.31 220 TRP A N 1
ATOM 1774 C CA . TRP A 1 220 ? 4.336 -1.087 -28.075 1.00 98.31 220 TRP A CA 1
ATOM 1775 C C . TRP A 1 220 ? 5.549 -1.537 -27.248 1.00 98.31 220 TRP A C 1
ATOM 1777 O O . TRP A 1 220 ? 6.606 -0.907 -27.301 1.00 98.31 220 TRP A O 1
ATOM 1787 N N . ALA A 1 221 ? 5.424 -2.608 -26.460 1.00 98.25 221 ALA A N 1
ATOM 1788 C CA . ALA A 1 221 ? 6.490 -3.064 -25.576 1.00 98.25 221 ALA A CA 1
ATOM 1789 C C . ALA A 1 221 ? 7.689 -3.643 -26.359 1.00 98.25 221 ALA A C 1
ATOM 1791 O O . ALA A 1 221 ? 7.644 -4.748 -26.910 1.00 98.25 221 ALA A O 1
ATOM 1792 N N . CYS A 1 222 ? 8.799 -2.904 -26.351 1.00 98.38 222 CYS A N 1
ATOM 1793 C CA . CYS A 1 222 ? 10.025 -3.227 -27.084 1.00 98.38 222 CYS A CA 1
ATOM 1794 C C . CYS A 1 222 ? 10.846 -4.349 -26.426 1.00 98.38 222 CYS A C 1
ATOM 1796 O O . CYS A 1 222 ? 11.629 -5.013 -27.099 1.00 98.38 222 CYS A O 1
ATOM 1798 N N . PHE A 1 223 ? 10.646 -4.604 -25.131 1.00 97.81 223 PHE A N 1
ATOM 1799 C CA . PHE A 1 223 ? 11.240 -5.726 -24.400 1.00 97.81 223 PHE A CA 1
ATOM 1800 C C . PHE A 1 223 ? 10.273 -6.254 -23.334 1.00 97.81 223 PHE A C 1
ATOM 1802 O O . PHE A 1 223 ? 9.222 -5.655 -23.086 1.00 97.81 223 PHE A O 1
ATOM 1809 N N . ASP A 1 224 ? 10.608 -7.393 -22.726 1.00 97.44 224 ASP A N 1
ATOM 1810 C CA . ASP A 1 224 ? 9.829 -7.951 -21.622 1.00 97.44 224 ASP A CA 1
ATOM 1811 C C . ASP A 1 224 ? 10.173 -7.245 -20.302 1.00 97.44 224 ASP A C 1
ATOM 1813 O O . ASP A 1 224 ? 11.158 -7.553 -19.630 1.00 97.44 224 ASP A O 1
ATOM 1817 N N . THR A 1 225 ? 9.375 -6.235 -19.953 1.00 98.19 225 THR A N 1
ATOM 1818 C CA . THR A 1 225 ? 9.580 -5.453 -18.729 1.00 98.19 225 THR A CA 1
ATOM 1819 C C . THR A 1 225 ? 9.278 -6.245 -17.465 1.00 98.19 225 THR A C 1
ATOM 1821 O O . THR A 1 225 ? 9.823 -5.913 -16.415 1.00 98.19 225 THR A O 1
ATOM 1824 N N . GLN A 1 226 ? 8.385 -7.239 -17.535 1.00 97.44 226 GLN A N 1
ATOM 1825 C CA . GLN A 1 226 ? 8.001 -8.042 -16.377 1.00 97.44 226 GLN A CA 1
ATOM 1826 C C . GLN A 1 226 ? 9.105 -9.030 -16.029 1.00 97.44 226 GLN A C 1
ATOM 1828 O O . GLN A 1 226 ? 9.520 -9.049 -14.873 1.00 97.44 226 GLN A O 1
ATOM 1833 N N . ASP A 1 227 ? 9.632 -9.743 -17.029 1.00 96.38 227 ASP A N 1
ATOM 1834 C CA . ASP A 1 227 ? 10.774 -10.647 -16.860 1.00 96.38 227 ASP A CA 1
ATOM 1835 C C . ASP A 1 227 ? 11.978 -9.898 -16.281 1.00 96.38 227 ASP A C 1
ATOM 1837 O O . ASP A 1 227 ? 12.439 -10.214 -15.190 1.00 96.38 227 ASP A O 1
ATOM 1841 N N . MET A 1 228 ? 12.407 -8.796 -16.907 1.00 97.31 228 MET A N 1
ATOM 1842 C CA . MET A 1 228 ? 13.556 -8.033 -16.404 1.00 97.31 228 MET A CA 1
ATOM 1843 C C . MET A 1 228 ? 13.337 -7.477 -14.986 1.00 97.31 228 MET A C 1
ATOM 1845 O O . MET A 1 228 ? 14.261 -7.469 -14.171 1.00 97.31 228 MET A O 1
ATOM 1849 N N . CYS A 1 229 ? 12.121 -7.017 -14.671 1.00 98.19 229 CYS A N 1
ATOM 1850 C CA . CYS A 1 229 ? 11.790 -6.529 -13.334 1.00 98.19 229 CYS A CA 1
ATOM 1851 C C . CYS A 1 229 ? 11.861 -7.645 -12.292 1.00 98.19 229 CYS A C 1
ATOM 1853 O O . CYS A 1 229 ? 12.443 -7.441 -11.228 1.00 98.19 229 CYS A O 1
ATOM 1855 N N . TYR A 1 230 ? 11.282 -8.805 -12.591 1.00 97.38 230 TYR A N 1
ATOM 1856 C CA . TYR A 1 230 ? 11.308 -9.975 -11.722 1.00 97.38 230 TYR A CA 1
ATOM 1857 C C . TYR A 1 230 ? 12.745 -10.454 -11.492 1.00 97.38 230 TYR A C 1
ATOM 1859 O O . TYR A 1 230 ? 13.168 -10.592 -10.344 1.00 97.38 230 TYR A O 1
ATOM 1867 N N . GLU A 1 231 ? 13.523 -10.586 -12.563 1.00 96.50 231 GLU A N 1
ATOM 1868 C CA . GLU A 1 231 ? 14.900 -11.071 -12.521 1.00 96.50 231 GLU A CA 1
ATOM 1869 C C . GLU A 1 231 ? 15.825 -10.197 -11.695 1.00 96.50 231 GLU A C 1
ATOM 1871 O O . GLU A 1 231 ? 16.520 -10.691 -10.813 1.00 96.50 231 GLU A O 1
ATOM 1876 N N . LEU A 1 232 ? 15.819 -8.885 -11.937 1.00 97.88 232 LEU A N 1
ATOM 1877 C CA . LEU A 1 232 ? 16.676 -7.985 -11.171 1.00 97.88 232 LEU A CA 1
ATOM 1878 C C . LEU A 1 232 ? 16.204 -7.843 -9.723 1.00 97.88 232 LEU A C 1
ATOM 1880 O O . LEU A 1 232 ? 17.021 -7.567 -8.850 1.00 97.88 232 LEU A O 1
ATOM 1884 N N . THR A 1 233 ? 14.916 -8.067 -9.447 1.00 98.31 233 THR A N 1
ATOM 1885 C CA . THR A 1 233 ? 14.428 -8.137 -8.065 1.00 98.31 233 THR A CA 1
ATOM 1886 C C . THR A 1 233 ? 14.987 -9.368 -7.354 1.00 98.31 233 THR A C 1
ATOM 1888 O O . THR A 1 233 ? 15.456 -9.232 -6.229 1.00 98.31 233 THR A O 1
ATOM 1891 N N . HIS A 1 234 ? 14.994 -10.541 -7.997 1.00 96.81 234 HIS A N 1
ATOM 1892 C CA . HIS A 1 234 ? 15.519 -11.783 -7.409 1.00 96.81 234 HIS A CA 1
ATOM 1893 C C . HIS A 1 234 ? 17.045 -11.786 -7.307 1.00 96.81 234 HIS A C 1
ATOM 1895 O O . HIS A 1 234 ? 17.604 -12.220 -6.304 1.00 96.81 234 HIS A O 1
ATOM 1901 N N . TYR A 1 235 ? 17.732 -11.280 -8.329 1.00 97.81 235 TYR A N 1
ATOM 1902 C CA . TYR A 1 235 ? 19.190 -11.264 -8.365 1.00 97.81 235 TYR A CA 1
ATOM 1903 C C . TYR A 1 235 ? 19.788 -10.363 -7.272 1.00 97.81 235 TYR A C 1
ATOM 1905 O O . TYR A 1 235 ? 20.779 -10.737 -6.654 1.00 97.81 235 TYR A O 1
ATOM 1913 N N . TYR A 1 236 ? 19.170 -9.206 -7.003 1.00 98.50 236 TYR A N 1
ATOM 1914 C CA . TYR A 1 236 ? 19.654 -8.209 -6.036 1.00 98.50 236 TYR A CA 1
ATOM 1915 C C . TYR A 1 236 ? 18.862 -8.204 -4.714 1.00 98.50 236 TYR A C 1
ATOM 1917 O O . TYR A 1 236 ? 18.615 -7.143 -4.133 1.00 98.50 236 TYR A O 1
ATOM 1925 N N . GLN A 1 237 ? 18.414 -9.374 -4.240 1.00 98.50 237 GLN A N 1
ATOM 1926 C CA . GLN A 1 237 ? 17.695 -9.483 -2.960 1.00 98.50 237 GLN A CA 1
ATOM 1927 C C . GLN A 1 237 ? 18.537 -8.972 -1.782 1.00 98.50 237 GLN A C 1
ATOM 1929 O O . GLN A 1 237 ? 18.025 -8.237 -0.938 1.00 98.50 237 GLN A O 1
ATOM 1934 N N . ASP A 1 238 ? 19.838 -9.287 -1.748 1.00 98.62 238 ASP A N 1
ATOM 1935 C CA . ASP A 1 238 ? 20.735 -8.823 -0.682 1.00 98.62 238 ASP A CA 1
ATOM 1936 C C . ASP A 1 238 ? 20.793 -7.292 -0.632 1.00 98.62 238 ASP A C 1
ATOM 1938 O O . ASP A 1 238 ? 20.522 -6.693 0.408 1.00 98.62 238 ASP A O 1
ATOM 1942 N N . GLU A 1 239 ? 21.027 -6.646 -1.774 1.00 98.75 239 GLU A N 1
ATOM 1943 C CA . GLU A 1 239 ? 21.096 -5.191 -1.870 1.00 98.75 239 GLU A CA 1
ATOM 1944 C C . GLU A 1 239 ? 19.748 -4.507 -1.634 1.00 98.75 239 GLU A C 1
ATOM 1946 O O . GLU A 1 239 ? 19.730 -3.311 -1.333 1.00 98.75 239 GLU A O 1
ATOM 1951 N N . LEU A 1 240 ? 18.627 -5.225 -1.779 1.00 98.81 240 LEU A N 1
ATOM 1952 C CA . LEU A 1 240 ? 17.284 -4.737 -1.469 1.00 98.81 240 LEU A CA 1
ATOM 1953 C C . LEU A 1 240 ? 16.985 -4.829 0.029 1.00 98.81 240 LEU A C 1
ATOM 1955 O O . LEU A 1 240 ? 16.472 -3.871 0.613 1.00 98.81 240 LEU A O 1
ATOM 1959 N N . HIS A 1 241 ? 17.331 -5.934 0.685 1.00 98.75 241 HIS A N 1
ATOM 1960 C CA . HIS A 1 241 ? 16.987 -6.166 2.090 1.00 98.75 241 HIS A CA 1
ATOM 1961 C C . HIS A 1 241 ? 18.044 -5.692 3.088 1.00 98.75 241 HIS A C 1
ATOM 1963 O O . HIS A 1 241 ? 17.701 -5.390 4.235 1.00 98.75 241 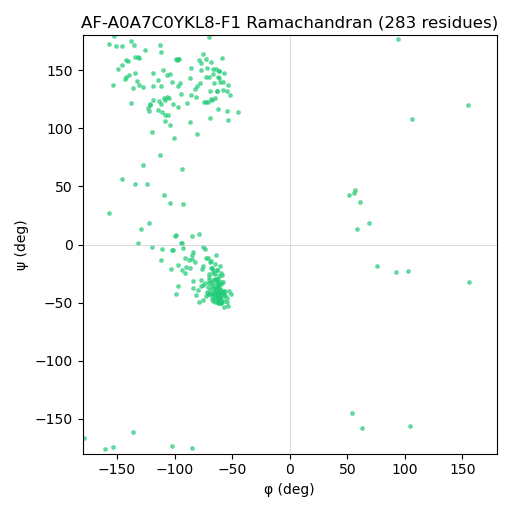HIS A O 1
ATOM 1969 N N . ARG A 1 242 ? 19.315 -5.591 2.686 1.00 98.50 242 ARG A N 1
ATOM 1970 C CA . ARG A 1 242 ? 20.449 -5.242 3.557 1.00 98.50 242 ARG A CA 1
ATOM 1971 C C . ARG A 1 242 ? 21.112 -3.952 3.060 1.00 98.50 242 ARG A C 1
ATOM 1973 O O . ARG A 1 242 ? 21.927 -3.984 2.143 1.00 98.50 242 ARG A O 1
ATOM 1980 N N . PRO A 1 243 ? 20.760 -2.785 3.637 1.00 97.81 243 PRO A N 1
ATOM 1981 C CA . PRO A 1 243 ? 21.294 -1.490 3.217 1.00 97.81 243 PRO A CA 1
ATOM 1982 C C . PRO A 1 243 ? 22.826 -1.428 3.198 1.00 97.81 243 PRO A C 1
ATOM 1984 O O . PRO A 1 243 ? 23.464 -1.341 4.244 1.00 97.81 243 PRO A O 1
ATOM 1987 N N . ALA A 1 244 ? 23.396 -1.427 1.993 1.00 97.81 244 ALA A N 1
ATOM 1988 C CA . ALA A 1 244 ? 24.838 -1.360 1.746 1.00 97.81 244 ALA A CA 1
ATOM 1989 C C . ALA A 1 244 ? 25.254 -0.127 0.921 1.00 97.81 244 ALA A C 1
ATOM 1991 O O . ALA A 1 244 ? 26.439 0.082 0.655 1.00 97.81 244 ALA A O 1
ATOM 1992 N N . PHE A 1 245 ? 24.295 0.699 0.491 1.00 98.31 245 PHE A N 1
ATOM 1993 C CA . PHE A 1 245 ? 24.557 1.844 -0.377 1.00 98.31 245 PHE A CA 1
ATOM 1994 C C . PHE A 1 245 ? 24.670 3.150 0.419 1.00 98.31 245 PHE A C 1
ATOM 1996 O O . PHE A 1 245 ? 24.109 3.265 1.510 1.00 98.31 245 PHE A O 1
ATOM 2003 N N . PRO A 1 246 ? 25.325 4.189 -0.137 1.00 98.50 246 PRO A N 1
ATOM 2004 C CA . PRO A 1 246 ? 25.348 5.512 0.487 1.00 98.50 246 PRO A CA 1
ATOM 2005 C C . PRO A 1 246 ? 23.947 6.110 0.666 1.00 98.50 246 PRO A C 1
ATOM 2007 O O . PRO A 1 246 ? 23.690 6.824 1.634 1.00 98.50 246 PRO A O 1
ATOM 2010 N N . TYR A 1 247 ? 23.030 5.821 -0.264 1.00 98.56 247 TYR A N 1
ATOM 2011 C CA . TYR A 1 247 ? 21.632 6.220 -0.159 1.00 98.56 247 TYR A CA 1
ATOM 2012 C C . TYR A 1 247 ? 20.706 5.272 -0.933 1.00 98.56 247 TYR A C 1
ATOM 2014 O O . TYR A 1 247 ? 21.135 4.232 -1.423 1.00 98.56 247 TYR A O 1
ATOM 2022 N N . LYS A 1 248 ? 19.412 5.606 -1.007 1.00 98.56 248 LYS A N 1
ATOM 2023 C CA . LYS A 1 248 ? 18.416 4.799 -1.727 1.00 98.56 248 LYS A CA 1
ATOM 2024 C C . LYS A 1 248 ? 18.745 4.726 -3.222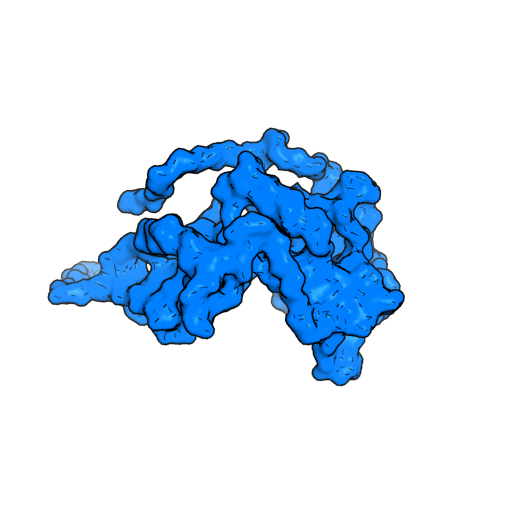 1.00 98.56 248 LYS A C 1
ATOM 2026 O O . LYS A 1 248 ? 19.148 5.732 -3.794 1.00 98.56 248 LYS A O 1
ATOM 2031 N N . PHE A 1 249 ? 18.476 3.579 -3.835 1.00 98.88 249 PHE A N 1
ATOM 2032 C CA . PHE A 1 249 ? 18.604 3.363 -5.274 1.00 98.88 249 PHE A CA 1
ATOM 2033 C C . PHE A 1 249 ? 17.348 2.673 -5.817 1.00 98.88 249 PHE A C 1
ATOM 2035 O O . PHE A 1 249 ? 16.782 1.806 -5.154 1.00 98.88 249 PHE A O 1
ATOM 2042 N N . LYS A 1 250 ? 16.862 3.052 -6.997 1.00 98.88 250 LYS A N 1
ATOM 2043 C CA . LYS A 1 250 ? 15.623 2.524 -7.585 1.00 98.88 250 LYS A CA 1
ATOM 2044 C C . LYS A 1 250 ? 15.829 2.085 -9.025 1.00 98.88 250 LYS A C 1
ATOM 2046 O O . LYS A 1 250 ? 16.379 2.837 -9.827 1.00 98.88 250 LYS A O 1
ATOM 2051 N N . PHE A 1 251 ? 15.257 0.933 -9.357 1.00 98.88 251 PHE A N 1
ATOM 2052 C CA . PHE A 1 251 ? 15.050 0.479 -10.730 1.00 98.88 251 PHE A CA 1
ATOM 2053 C C . PHE A 1 251 ? 13.597 0.690 -11.155 1.00 98.88 251 PHE A C 1
ATOM 2055 O O . PHE A 1 251 ? 12.673 0.441 -10.375 1.00 98.88 251 PHE A O 1
ATOM 2062 N N . LYS A 1 252 ? 13.390 1.130 -12.401 1.00 98.88 252 LYS A N 1
ATOM 2063 C CA . LYS A 1 252 ? 12.084 1.079 -13.072 1.00 98.88 252 LYS A CA 1
ATOM 2064 C C . LYS A 1 252 ? 12.218 0.742 -14.552 1.00 98.88 252 LYS A C 1
ATOM 2066 O O . LYS A 1 252 ? 13.146 1.221 -15.205 1.00 98.88 252 LYS A O 1
ATOM 2071 N N . PHE A 1 253 ? 11.257 -0.023 -15.068 1.00 98.88 253 PHE A N 1
ATOM 2072 C CA . PHE A 1 253 ? 11.283 -0.569 -16.428 1.00 98.88 253 PHE A CA 1
ATOM 2073 C C . PHE A 1 253 ? 10.058 -0.136 -17.236 1.00 98.88 253 PHE A C 1
ATOM 2075 O O . PHE A 1 253 ? 8.928 -0.534 -16.944 1.00 98.88 253 PHE A O 1
ATOM 2082 N N . ASP A 1 254 ? 10.298 0.649 -18.278 1.00 98.88 254 ASP A N 1
ATOM 2083 C CA . ASP A 1 254 ? 9.300 1.137 -19.217 1.00 98.88 254 ASP A CA 1
ATOM 2084 C C . ASP A 1 254 ? 9.510 0.509 -20.597 1.00 98.88 254 ASP A C 1
ATOM 2086 O O . ASP A 1 254 ? 10.557 0.649 -21.220 1.00 98.88 254 ASP A O 1
ATOM 2090 N N . GLY A 1 255 ? 8.493 -0.190 -21.102 1.00 98.62 255 GLY A N 1
ATOM 2091 C CA . GLY A 1 255 ? 8.593 -0.965 -22.342 1.00 98.62 255 GLY A CA 1
ATOM 2092 C C . GLY A 1 255 ? 8.725 -0.122 -23.613 1.00 98.62 255 GLY A C 1
ATOM 2093 O O . GLY A 1 255 ? 9.089 -0.666 -24.651 1.00 98.62 255 GLY A O 1
ATOM 2094 N N . CYS A 1 256 ? 8.435 1.178 -23.546 1.00 98.75 256 CYS A N 1
ATOM 2095 C CA . CYS A 1 256 ? 8.565 2.131 -24.647 1.00 98.75 256 CYS A CA 1
ATOM 2096 C C . CYS A 1 256 ? 8.703 3.573 -24.110 1.00 98.75 256 CYS A C 1
ATOM 2098 O O . CYS A 1 256 ? 8.491 3.797 -22.910 1.00 98.75 256 CYS A O 1
ATOM 2100 N N . PRO A 1 257 ? 8.980 4.574 -24.969 1.00 98.75 257 PRO A N 1
ATOM 2101 C CA . PRO A 1 257 ? 9.157 5.967 -24.547 1.00 98.75 257 PRO A CA 1
ATOM 2102 C C . PRO A 1 257 ? 7.921 6.655 -23.942 1.00 98.75 257 PRO A C 1
ATOM 2104 O O . PRO A 1 257 ? 8.068 7.728 -23.363 1.00 98.75 257 PRO A O 1
ATOM 2107 N N . ASN A 1 258 ? 6.726 6.047 -2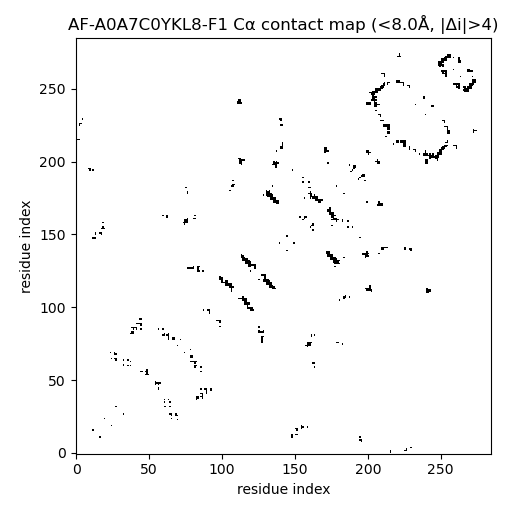3.997 1.00 98.69 258 ASN A N 1
ATOM 2108 C CA . ASN A 1 258 ? 5.535 6.570 -23.306 1.00 98.69 258 ASN A CA 1
ATOM 2109 C C . ASN A 1 258 ? 5.675 6.566 -21.776 1.00 98.69 258 ASN A C 1
ATOM 2111 O O . ASN A 1 258 ? 4.923 7.263 -21.098 1.00 98.69 258 ASN A O 1
ATOM 2115 N N . CYS A 1 259 ? 6.641 5.813 -21.235 1.00 98.38 259 CYS A N 1
ATOM 2116 C CA . CYS A 1 259 ? 7.087 5.946 -19.850 1.00 98.38 259 CYS A CA 1
ATOM 2117 C C . CYS A 1 259 ? 5.950 5.776 -18.815 1.00 98.38 259 CYS A C 1
ATOM 2119 O O . CYS A 1 259 ? 5.781 6.581 -17.899 1.00 98.38 259 CYS A O 1
ATOM 2121 N N . CYS A 1 260 ? 5.123 4.737 -18.972 1.00 98.69 260 CYS A N 1
ATOM 2122 C CA . CYS A 1 260 ? 3.920 4.511 -18.169 1.00 98.69 260 CYS A CA 1
ATOM 2123 C C . CYS A 1 260 ? 4.187 4.241 -16.674 1.00 98.69 260 CYS A C 1
ATOM 2125 O O . CYS A 1 260 ? 3.302 4.494 -15.858 1.00 98.69 260 CYS A O 1
ATOM 2127 N N . VAL A 1 261 ? 5.368 3.735 -16.285 1.00 98.56 261 VAL A N 1
ATOM 2128 C CA . VAL A 1 261 ? 5.782 3.654 -14.865 1.00 98.56 261 VAL A CA 1
ATOM 2129 C C . VAL A 1 261 ? 6.611 4.873 -14.426 1.00 98.56 261 VAL A C 1
ATOM 2131 O O . VAL A 1 261 ? 6.993 4.993 -13.256 1.00 98.56 261 VAL A O 1
ATOM 2134 N N . ALA A 1 262 ? 6.819 5.828 -15.338 1.00 98.69 262 ALA A N 1
ATOM 2135 C CA . ALA A 1 262 ? 7.567 7.063 -15.150 1.00 98.69 262 ALA A CA 1
ATOM 2136 C C . ALA A 1 262 ? 9.001 6.811 -14.656 1.00 98.69 262 ALA A C 1
ATOM 2138 O O . ALA A 1 262 ? 9.475 7.470 -13.721 1.00 98.69 262 ALA A O 1
ATOM 2139 N N . SER A 1 263 ? 9.692 5.835 -15.260 1.00 98.69 263 SER A N 1
ATOM 2140 C CA . SER A 1 263 ? 11.037 5.422 -14.858 1.00 98.69 263 SER A CA 1
ATOM 2141 C C . SER A 1 263 ? 12.026 6.586 -14.860 1.00 98.69 263 SER A C 1
ATOM 2143 O O . SER A 1 263 ? 12.738 6.769 -13.876 1.00 98.69 263 SER A O 1
ATOM 2145 N N . ILE A 1 264 ? 11.989 7.435 -15.892 1.00 98.50 264 ILE A N 1
ATOM 2146 C CA . ILE A 1 264 ? 12.911 8.570 -16.056 1.00 98.50 264 ILE A CA 1
ATOM 2147 C C . ILE A 1 264 ? 12.830 9.601 -14.920 1.00 98.50 264 ILE A C 1
ATOM 2149 O O . ILE A 1 264 ? 13.803 10.293 -14.643 1.00 98.50 264 ILE A O 1
ATOM 2153 N N . ALA A 1 265 ? 11.677 9.708 -14.255 1.00 98.56 265 ALA A N 1
ATOM 2154 C CA . ALA A 1 265 ? 11.440 10.692 -13.199 1.00 98.56 265 ALA A CA 1
ATOM 2155 C C . ALA A 1 265 ? 11.508 10.091 -11.786 1.00 98.56 265 ALA A C 1
ATOM 2157 O O . ALA A 1 265 ? 11.634 10.817 -10.802 1.00 98.56 265 ALA A O 1
ATOM 2158 N N . ARG A 1 266 ? 11.342 8.768 -11.653 1.00 98.62 266 ARG A N 1
ATOM 2159 C CA . ARG A 1 266 ? 11.085 8.103 -10.361 1.00 98.62 266 ARG A CA 1
ATOM 2160 C C . ARG A 1 266 ? 12.018 6.926 -10.081 1.00 98.62 266 ARG A C 1
ATOM 2162 O O . ARG A 1 266 ? 11.715 6.145 -9.165 1.00 98.62 266 ARG A O 1
ATOM 2169 N N . ALA A 1 267 ? 13.096 6.777 -10.844 1.00 98.56 267 ALA A N 1
ATOM 2170 C CA . ALA A 1 267 ? 14.141 5.786 -10.627 1.00 98.56 267 ALA A CA 1
ATOM 2171 C C . ALA A 1 267 ? 15.535 6.367 -10.878 1.00 98.56 267 ALA A C 1
ATOM 2173 O O . ALA A 1 267 ? 15.712 7.206 -11.754 1.00 98.56 267 ALA A O 1
ATOM 2174 N N . ASP A 1 268 ? 16.509 5.892 -10.106 1.00 98.81 268 ASP A N 1
ATOM 2175 C CA . ASP A 1 268 ? 17.920 6.255 -10.247 1.00 98.81 268 ASP A CA 1
ATOM 2176 C C . ASP A 1 268 ? 18.532 5.583 -11.486 1.00 98.81 268 ASP A C 1
ATOM 2178 O O . ASP A 1 268 ? 19.361 6.171 -12.176 1.00 98.81 268 ASP A O 1
ATOM 2182 N N . MET A 1 269 ? 18.068 4.371 -11.816 1.00 98.75 269 MET A N 1
ATOM 2183 C CA . MET A 1 269 ? 18.352 3.706 -13.084 1.00 98.75 269 MET A CA 1
ATOM 2184 C C . MET A 1 269 ? 17.046 3.358 -13.796 1.00 98.75 269 MET A C 1
ATOM 2186 O O . MET A 1 269 ? 16.209 2.592 -13.310 1.00 98.75 269 MET A O 1
ATOM 2190 N N . SER A 1 270 ? 16.885 3.969 -14.964 1.00 98.69 270 SER A N 1
ATOM 2191 C CA . SER A 1 270 ? 15.696 3.886 -15.798 1.00 98.69 270 SER A CA 1
ATOM 2192 C C . SER A 1 270 ? 15.987 3.047 -17.036 1.00 98.69 270 SER A C 1
ATOM 2194 O O . SER A 1 270 ? 16.881 3.382 -17.812 1.00 98.69 270 SER A O 1
ATOM 2196 N N . PHE A 1 271 ? 15.190 2.006 -17.258 1.00 98.81 271 PHE A N 1
ATOM 2197 C CA . PHE A 1 271 ? 15.264 1.163 -18.448 1.00 98.81 271 PHE A CA 1
ATOM 2198 C C . PHE A 1 271 ? 14.087 1.501 -19.359 1.00 98.81 271 PHE A C 1
ATOM 2200 O O . PHE A 1 271 ? 12.946 1.232 -18.991 1.00 98.81 271 PHE A O 1
ATOM 2207 N N . ILE A 1 272 ? 14.352 2.106 -20.521 1.00 98.88 272 ILE A N 1
ATOM 2208 C CA . ILE A 1 272 ? 13.311 2.542 -21.464 1.00 98.88 272 ILE A CA 1
ATOM 2209 C C . ILE A 1 272 ? 13.527 1.849 -22.805 1.00 98.88 272 ILE A C 1
ATOM 2211 O O . ILE A 1 272 ? 14.578 1.993 -23.428 1.00 98.88 272 ILE A O 1
ATOM 2215 N N . GLY A 1 273 ? 12.526 1.084 -23.230 1.00 98.62 273 GLY A N 1
ATOM 2216 C CA . GLY A 1 273 ? 12.559 0.308 -24.461 1.00 98.62 273 GLY A CA 1
ATOM 2217 C C . GLY A 1 273 ? 12.515 1.190 -25.704 1.00 98.62 273 GLY A C 1
ATOM 2218 O O . GLY A 1 273 ? 11.829 2.209 -25.732 1.00 98.62 273 GLY A O 1
ATOM 2219 N N . THR A 1 274 ? 13.231 0.770 -26.743 1.00 98.62 274 THR A N 1
ATOM 2220 C CA . THR A 1 274 ? 13.201 1.374 -28.079 1.00 98.62 274 THR A CA 1
ATOM 2221 C C . THR A 1 274 ? 13.515 0.308 -29.125 1.00 98.62 274 THR A C 1
ATOM 2223 O O . THR A 1 274 ? 13.950 -0.797 -28.792 1.00 98.62 274 THR A O 1
ATOM 2226 N N . TRP A 1 275 ? 13.334 0.655 -30.392 1.00 98.06 275 TRP A N 1
ATOM 2227 C CA . TRP A 1 275 ? 13.807 -0.108 -31.543 1.00 98.06 275 TRP A CA 1
ATOM 2228 C C . TRP A 1 275 ? 14.902 0.674 -32.290 1.00 98.06 275 TRP A C 1
ATOM 2230 O O . TRP A 1 275 ? 15.199 1.821 -31.941 1.00 98.06 275 TRP A O 1
ATOM 2240 N N . ARG A 1 276 ? 15.558 0.029 -33.264 1.00 98.25 276 ARG A N 1
ATOM 2241 C CA . ARG A 1 276 ? 16.678 0.607 -34.047 1.00 98.25 276 ARG A CA 1
ATOM 2242 C C . ARG A 1 276 ? 16.544 0.425 -35.563 1.00 98.25 276 ARG A C 1
ATOM 2244 O O . ARG A 1 276 ? 17.461 0.767 -36.302 1.00 98.25 276 ARG A O 1
ATOM 2251 N N . ASP A 1 277 ? 15.453 -0.184 -35.995 1.00 98.19 277 ASP A N 1
ATOM 2252 C CA . ASP A 1 277 ? 15.015 -0.371 -37.372 1.00 98.19 277 ASP A CA 1
ATOM 2253 C C . ASP A 1 277 ? 13.905 0.636 -37.731 1.00 98.19 277 ASP A C 1
ATOM 2255 O O . ASP A 1 277 ? 13.622 1.576 -36.984 1.00 98.19 277 ASP A O 1
ATOM 2259 N N . GLU A 1 278 ? 13.314 0.493 -38.912 1.00 98.06 278 GLU A N 1
ATOM 2260 C CA . GLU A 1 278 ? 12.271 1.396 -39.399 1.00 98.06 278 GLU A CA 1
ATOM 2261 C C . GLU A 1 278 ? 10.915 1.106 -38.737 1.00 98.06 278 GLU A C 1
ATOM 2263 O O . GLU A 1 278 ? 10.597 -0.028 -38.375 1.00 98.06 278 GLU A O 1
ATOM 2268 N N . ILE A 1 279 ? 10.080 2.140 -38.599 1.00 98.25 279 ILE A N 1
ATOM 2269 C CA . ILE A 1 279 ? 8.683 1.955 -38.191 1.00 98.25 279 ILE A CA 1
ATOM 2270 C C . ILE A 1 279 ? 7.968 1.140 -39.274 1.00 98.25 279 ILE A C 1
ATOM 2272 O O . ILE A 1 279 ? 8.043 1.459 -40.458 1.00 98.25 279 ILE A O 1
ATOM 2276 N N . ARG A 1 280 ? 7.238 0.103 -38.858 1.00 97.75 280 ARG A N 1
ATOM 2277 C CA . ARG A 1 280 ? 6.401 -0.706 -39.752 1.00 97.75 280 ARG A CA 1
ATOM 2278 C C . ARG A 1 280 ? 5.151 0.090 -40.127 1.00 97.75 280 ARG A C 1
ATOM 2280 O O . ARG A 1 280 ? 4.407 0.490 -39.236 1.00 97.75 280 ARG A O 1
ATOM 2287 N N . ILE A 1 281 ? 4.931 0.300 -41.423 1.00 98.06 281 ILE A N 1
ATOM 2288 C CA . ILE A 1 281 ? 3.793 1.057 -41.959 1.00 98.06 281 ILE A CA 1
ATOM 2289 C C . ILE A 1 281 ? 2.904 0.096 -42.750 1.00 98.06 281 ILE A C 1
ATOM 2291 O O . ILE A 1 281 ? 3.339 -0.443 -43.766 1.00 98.06 281 ILE A O 1
ATOM 2295 N N . ASP A 1 282 ? 1.673 -0.100 -42.286 1.00 97.38 282 ASP A N 1
ATOM 2296 C CA . ASP A 1 282 ? 0.605 -0.734 -43.060 1.00 97.38 282 ASP A CA 1
ATOM 2297 C C . ASP A 1 282 ? -0.139 0.363 -43.839 1.00 97.38 282 ASP A C 1
ATOM 2299 O O . ASP A 1 282 ? -0.580 1.340 -43.241 1.00 97.38 282 ASP A O 1
ATOM 2303 N N . GLN A 1 283 ? -0.197 0.257 -45.170 1.00 97.69 283 GLN A N 1
ATOM 2304 C CA . GLN A 1 283 ? -0.815 1.275 -46.034 1.00 97.69 283 GLN A CA 1
ATOM 2305 C C . GLN A 1 283 ? -2.342 1.129 -46.128 1.00 97.69 283 GLN A C 1
ATOM 2307 O O . GLN A 1 283 ? -2.998 2.045 -46.617 1.00 97.69 283 GLN A O 1
ATOM 2312 N N . GLU A 1 284 ? -2.897 -0.017 -45.720 1.00 96.88 284 GLU A N 1
ATOM 2313 C CA . GLU A 1 284 ? -4.341 -0.286 -45.766 1.00 96.88 284 GLU A CA 1
ATOM 2314 C C . GLU A 1 284 ? -5.062 0.054 -44.451 1.00 96.88 284 GLU A C 1
ATOM 2316 O O . GLU A 1 284 ? -6.282 0.236 -44.470 1.00 96.88 284 GLU A O 1
ATOM 2321 N N . ALA A 1 285 ? -4.320 0.104 -43.337 1.00 91.06 285 ALA A N 1
ATOM 2322 C CA . ALA A 1 285 ? -4.828 0.320 -41.978 1.00 91.06 285 ALA A CA 1
ATOM 2323 C C . ALA A 1 285 ? -5.411 1.721 -41.714 1.00 91.06 285 ALA A C 1
ATOM 2325 O O . ALA A 1 285 ? -5.045 2.693 -42.415 1.00 91.06 285 ALA A O 1
#